Protein AF-A0A8T9Q8Y1-F1 (afdb_monomer_lite)

InterPro domains:
  IPR008858 TROVE domain [PF05731] (39-178)
  IPR008858 TROVE domain [PS50988] (13-229)
  IPR037214 TROVE domain superfamily [SSF140864] (10-180)
  IPR040322 RNA-binding protein RO60 [PTHR14202] (10-178)

Radius of gyration: 28.43 Å; chains: 1; bounding box: 96×61×73 Å

Sequence (229 aa):
MRFNLPFRKAKTVLNHEGAAAYTLTPQLELYAAVATAALSDQFYEKADTRLQRLRELVARNDPEFVARLAVYAREQLYLRTVPLVLTVELARLHRGDSLVSRLVARVVQRADEITELLAYYARAKEREGVKTLNRLSKQVQKGLALSFNRFDGYQLAKYDRAGQVRLRDALFLVHPTPGTLSSRPCSTSSCTTRCPRPTPGKLSCRQWVSKPLPRRRSARQLFAPCGKP

Foldseek 3Di:
DDPDDDDDDADWDADPVRDTDHDDDLLVVLLVLLLPDPCPQDPVDHSVVSLVVNLVSLVVDDLVSLLVSLLCCCPPVVDQQSSLSSLLSSQVPDDDDLSSLQSLLRNDPALLSLQVSLVVNLVVVVDDDDPSRVDDPLSNLNSVLNNVLVDDPVRLVVNQDDDPGGSVNSCVSNVRDHDPPPPPDPPDDPPDDDDDDDDDDDDDDDDDDDDDDDDDDDDDDDDDDDDDD

Structure (mmCIF, N/CA/C/O backbone):
data_AF-A0A8T9Q8Y1-F1
#
_entry.id   AF-A0A8T9Q8Y1-F1
#
loop_
_atom_site.group_PDB
_atom_site.id
_atom_site.type_symbol
_atom_site.label_atom_id
_atom_site.label_alt_id
_atom_site.label_comp_id
_atom_site.label_asym_id
_atom_site.label_entity_id
_atom_site.label_seq_id
_atom_site.pdbx_PDB_ins_code
_atom_site.Cartn_x
_atom_site.Cartn_y
_atom_site.Cartn_z
_atom_site.occupancy
_atom_site.B_iso_or_equiv
_atom_site.auth_seq_id
_atom_site.auth_comp_id
_atom_site.auth_asym_id
_atom_site.auth_atom_id
_atom_site.pdbx_PDB_model_num
ATOM 1 N N . MET A 1 1 ? -39.553 -15.656 10.197 1.00 61.41 1 MET A N 1
ATOM 2 C CA . MET A 1 1 ? -38.371 -14.834 10.549 1.00 61.41 1 MET A CA 1
ATOM 3 C C . MET A 1 1 ? -38.826 -13.745 11.516 1.00 61.41 1 MET A C 1
ATOM 5 O O . MET A 1 1 ? -39.825 -13.101 11.229 1.00 61.41 1 MET A O 1
ATOM 9 N N . ARG A 1 2 ? -38.194 -13.596 12.689 1.00 51.12 2 ARG A N 1
ATOM 10 C CA . ARG A 1 2 ? -38.530 -12.537 13.663 1.00 51.12 2 ARG A CA 1
ATOM 11 C C . ARG A 1 2 ? -37.710 -11.287 13.333 1.00 51.12 2 ARG A C 1
ATOM 13 O O . ARG A 1 2 ? -36.490 -11.339 13.406 1.00 51.12 2 ARG A O 1
ATOM 20 N N . PHE A 1 3 ? -38.384 -10.196 12.978 1.00 77.38 3 PHE A N 1
ATOM 21 C CA . PHE A 1 3 ? -37.761 -8.929 12.564 1.00 77.38 3 PHE A CA 1
ATOM 22 C C . PHE A 1 3 ? -37.598 -7.912 13.705 1.00 77.38 3 PHE A C 1
ATOM 24 O O . PHE A 1 3 ? -36.966 -6.880 13.518 1.00 77.38 3 PHE A O 1
ATOM 31 N N . ASN A 1 4 ? -38.152 -8.195 14.888 1.00 79.38 4 ASN A N 1
ATOM 32 C CA . ASN A 1 4 ? -38.116 -7.286 16.029 1.00 79.38 4 ASN A CA 1
ATOM 33 C C . ASN A 1 4 ? -37.075 -7.769 17.048 1.00 79.38 4 ASN A C 1
ATOM 35 O O . ASN A 1 4 ? -37.363 -8.612 17.900 1.00 79.38 4 ASN A O 1
ATOM 39 N N . LEU A 1 5 ? -35.839 -7.294 16.890 1.00 82.19 5 LEU A N 1
ATOM 40 C CA . LEU A 1 5 ? -34.739 -7.537 17.821 1.00 82.19 5 LEU A CA 1
ATOM 41 C C . LEU A 1 5 ? -34.534 -6.278 18.677 1.00 82.19 5 LEU A C 1
ATOM 43 O O . LEU A 1 5 ? -34.507 -5.176 18.125 1.00 82.19 5 LEU A O 1
ATOM 47 N N . PRO A 1 6 ? -34.376 -6.405 20.006 1.00 77.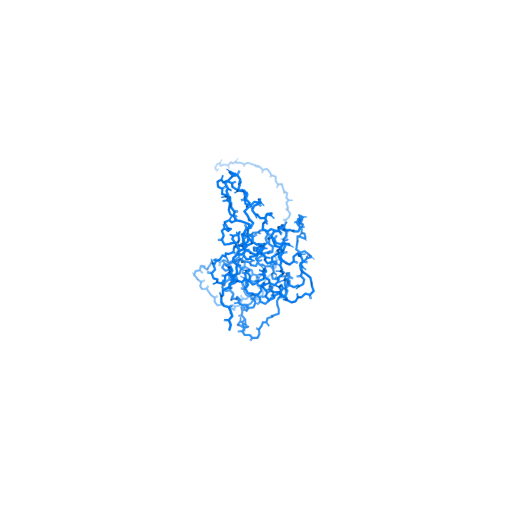62 6 PRO A N 1
ATOM 48 C CA . PRO A 1 6 ? -34.160 -5.252 20.869 1.00 77.62 6 PRO A CA 1
ATOM 49 C C . PRO A 1 6 ? -32.843 -4.552 20.512 1.00 77.62 6 PRO A C 1
ATOM 51 O O . PRO A 1 6 ? -31.788 -5.186 20.419 1.00 77.62 6 PRO A O 1
ATOM 54 N N . PHE A 1 7 ? -32.896 -3.231 20.336 1.00 72.38 7 PHE A N 1
ATOM 55 C CA . PHE A 1 7 ? -31.711 -2.424 20.060 1.00 72.38 7 PHE A CA 1
ATOM 56 C C . PHE A 1 7 ? -30.803 -2.399 21.295 1.00 72.38 7 PHE A C 1
ATOM 58 O O . PHE A 1 7 ? -31.170 -1.895 22.359 1.00 72.38 7 PHE A O 1
ATOM 65 N N . ARG A 1 8 ? -29.596 -2.955 21.168 1.00 71.25 8 ARG A N 1
ATOM 66 C CA . ARG A 1 8 ? -28.586 -2.906 22.229 1.00 71.25 8 ARG A CA 1
ATOM 67 C C . ARG A 1 8 ? -28.044 -1.476 22.302 1.00 71.25 8 ARG A C 1
ATOM 69 O O . ARG A 1 8 ? -27.559 -0.965 21.295 1.00 71.25 8 ARG A O 1
ATOM 76 N N . LYS A 1 9 ? -28.126 -0.824 23.470 1.00 67.25 9 LYS A N 1
ATOM 77 C CA . LYS A 1 9 ? -27.568 0.528 23.663 1.00 67.25 9 LYS A CA 1
ATOM 78 C C . LYS A 1 9 ? -26.081 0.524 23.292 1.00 67.25 9 LYS A C 1
ATOM 80 O O . LYS A 1 9 ? -25.311 -0.268 23.836 1.00 67.25 9 LYS A O 1
ATOM 85 N N . ALA A 1 10 ? -25.699 1.381 22.347 1.00 67.50 10 ALA A N 1
ATOM 86 C CA . ALA A 1 10 ? -24.313 1.528 21.924 1.00 67.50 10 ALA A CA 1
ATOM 87 C C . ALA A 1 10 ? -23.463 2.091 23.073 1.00 67.50 10 ALA A C 1
ATOM 89 O O . ALA A 1 10 ? -23.939 2.907 23.862 1.00 67.50 10 ALA A O 1
ATOM 90 N N . LYS A 1 11 ? -22.201 1.656 23.168 1.00 71.12 11 LYS A N 1
ATOM 91 C CA . LYS A 1 11 ? -21.235 2.234 24.108 1.00 71.12 11 LYS A CA 1
ATOM 92 C C . LYS A 1 11 ? -20.910 3.661 23.662 1.00 71.12 11 LYS A C 1
ATOM 94 O O . LYS A 1 11 ? -20.253 3.851 22.640 1.00 71.12 11 LYS A O 1
ATOM 99 N N . THR A 1 12 ? -21.377 4.642 24.422 1.00 76.94 12 THR A N 1
ATOM 100 C CA . THR A 1 12 ? -21.031 6.052 24.240 1.00 76.94 12 THR A CA 1
ATOM 101 C C . THR A 1 12 ? -19.653 6.317 24.846 1.00 76.94 12 THR A C 1
ATOM 103 O O . THR A 1 12 ? -19.388 5.917 25.979 1.00 76.94 12 THR A O 1
ATOM 106 N N . VAL A 1 13 ? -18.770 6.966 24.092 1.00 84.06 13 VAL A N 1
ATOM 107 C CA . VAL A 1 13 ? -17.435 7.404 24.535 1.00 84.06 13 VAL A CA 1
ATOM 108 C C . VAL A 1 13 ? -17.337 8.910 24.338 1.00 84.06 13 VAL A C 1
ATOM 110 O O . VAL A 1 13 ? -18.054 9.463 23.514 1.00 84.06 13 VAL A O 1
ATOM 113 N N . LEU A 1 14 ? -16.503 9.593 25.115 1.00 87.75 14 LEU A N 1
ATOM 114 C CA . LEU A 1 14 ? -16.314 11.034 24.976 1.00 87.75 14 LEU A CA 1
ATOM 115 C C . LEU A 1 14 ? -15.285 11.326 23.875 1.00 87.75 14 LEU A C 1
ATOM 117 O O . LEU A 1 14 ? -14.273 10.631 23.775 1.00 87.75 14 LEU A O 1
ATOM 121 N N . ASN A 1 15 ? -15.544 12.329 23.035 1.00 88.12 15 ASN A N 1
ATOM 122 C CA . ASN A 1 15 ? -14.547 12.838 22.093 1.00 88.12 15 ASN A CA 1
ATOM 123 C C . ASN A 1 15 ? -13.488 13.695 22.821 1.00 88.12 15 ASN A C 1
ATOM 125 O O . ASN A 1 15 ? -13.554 13.889 24.035 1.00 88.12 15 ASN A O 1
ATOM 129 N N . HIS A 1 16 ? -12.515 14.229 22.076 1.00 82.12 16 HIS A N 1
ATOM 130 C CA . HIS A 1 16 ? -11.472 15.100 22.637 1.00 82.12 16 HIS A CA 1
ATOM 131 C C . HIS A 1 16 ? -12.023 16.361 23.334 1.00 82.12 16 HIS A C 1
ATOM 133 O O . HIS A 1 16 ? -11.384 16.856 24.253 1.00 82.12 16 HIS A O 1
ATOM 139 N N . GLU A 1 17 ? -13.223 16.816 22.958 1.00 86.38 17 GLU A N 1
ATOM 140 C CA . GLU A 1 17 ? -13.925 17.981 23.524 1.00 86.38 17 GLU A CA 1
ATOM 141 C C . GLU A 1 17 ? -14.967 17.595 24.598 1.00 86.38 17 GLU A C 1
ATOM 143 O O . GLU A 1 17 ? -15.809 18.402 24.984 1.00 86.38 17 GLU A O 1
ATOM 148 N N . GLY A 1 18 ? -14.970 16.343 25.071 1.00 84.50 18 GLY A N 1
ATOM 149 C CA . GLY A 1 18 ? -15.867 15.887 26.139 1.00 84.50 18 GLY A CA 1
ATOM 150 C C . GLY A 1 18 ? -17.332 15.662 25.735 1.00 84.50 18 GLY A C 1
ATOM 151 O O . GLY A 1 18 ? -18.167 15.406 26.600 1.00 84.50 18 GLY A O 1
ATOM 152 N N . ALA A 1 19 ? -17.669 15.714 24.446 1.00 87.25 19 ALA A N 1
ATOM 153 C CA . ALA A 1 19 ? -19.010 15.430 23.939 1.00 87.25 19 ALA A CA 1
ATOM 154 C C . ALA A 1 19 ? -19.220 13.931 23.659 1.00 87.25 19 ALA A C 1
ATOM 156 O O . ALA A 1 19 ? -18.283 13.197 23.339 1.00 87.25 19 ALA A O 1
ATOM 157 N N . ALA A 1 20 ? -20.472 13.475 23.743 1.00 88.25 20 ALA A N 1
ATOM 158 C CA . ALA A 1 20 ? -20.846 12.088 23.477 1.00 88.25 20 ALA A CA 1
ATOM 159 C C . ALA A 1 20 ? -20.581 11.686 22.011 1.00 88.25 20 ALA A C 1
ATOM 161 O O . ALA A 1 20 ? -21.052 12.331 21.077 1.00 88.25 20 ALA A O 1
ATOM 162 N N . ALA A 1 21 ? -19.868 10.580 21.819 1.00 86.31 21 ALA A N 1
ATOM 163 C CA . ALA A 1 21 ? -19.473 10.024 20.531 1.00 86.31 21 ALA A CA 1
ATOM 164 C C . ALA A 1 21 ? -19.594 8.490 20.510 1.00 86.31 21 ALA A C 1
ATOM 166 O O . ALA A 1 21 ? -19.764 7.831 21.541 1.00 86.31 21 ALA A O 1
ATOM 167 N N . TYR A 1 22 ? -19.494 7.910 19.313 1.00 84.00 22 TYR A N 1
ATOM 168 C CA . TYR A 1 22 ? -19.544 6.463 19.106 1.00 84.00 22 TYR A CA 1
ATOM 169 C C . TYR A 1 22 ? -18.151 5.876 18.878 1.00 84.00 22 TYR A C 1
ATOM 171 O O . TYR A 1 22 ? -17.338 6.436 18.143 1.00 84.00 22 TYR A O 1
ATOM 179 N N . THR A 1 23 ? -17.894 4.704 19.458 1.00 85.06 23 THR A N 1
ATOM 180 C CA . THR A 1 23 ? -16.687 3.925 19.156 1.00 85.06 23 THR A CA 1
ATOM 181 C C . THR A 1 23 ? -16.787 3.286 17.782 1.00 85.06 23 THR A C 1
ATOM 183 O O . THR A 1 23 ? -17.716 2.515 17.524 1.00 85.06 23 THR A O 1
ATOM 186 N N . LEU A 1 24 ? -15.802 3.543 16.928 1.00 86.31 24 LEU A N 1
ATOM 187 C CA . LEU A 1 24 ? -15.690 2.850 15.651 1.00 86.31 24 LEU A CA 1
ATOM 188 C C . LEU A 1 24 ? -15.068 1.468 15.873 1.00 86.31 24 LEU A C 1
ATOM 190 O O . LEU A 1 24 ? -14.169 1.291 16.694 1.00 86.31 24 LEU A O 1
ATOM 194 N N . THR A 1 25 ? -15.539 0.477 15.120 1.00 91.31 25 THR A N 1
ATOM 195 C CA . THR A 1 25 ? -14.842 -0.813 15.020 1.00 91.31 25 THR A CA 1
ATOM 196 C C . THR A 1 25 ? -13.470 -0.611 14.362 1.00 91.31 25 THR A C 1
ATOM 198 O O . THR A 1 25 ? -13.384 0.238 13.468 1.00 91.31 25 THR A O 1
ATOM 201 N N . PRO A 1 26 ? -12.437 -1.412 14.683 1.00 91.19 26 PRO A N 1
ATOM 202 C CA . PRO A 1 26 ? -11.101 -1.268 14.092 1.00 91.19 26 PRO A CA 1
ATOM 203 C C . PRO A 1 26 ? -11.086 -1.273 12.556 1.00 91.19 26 PRO A C 1
ATOM 205 O O . PRO A 1 26 ? -10.291 -0.555 11.947 1.00 91.19 26 PRO A O 1
ATOM 208 N N . GLN A 1 27 ? -11.988 -2.037 11.922 1.00 92.88 27 GLN A N 1
ATOM 209 C CA . GLN A 1 27 ? -12.125 -2.081 10.463 1.00 92.88 27 GLN A CA 1
ATOM 210 C C . GLN A 1 27 ? -12.613 -0.744 9.901 1.00 92.88 27 GLN A C 1
ATOM 212 O O . GLN A 1 27 ? -12.086 -0.236 8.911 1.00 92.88 27 GLN A O 1
ATOM 217 N N . LEU A 1 28 ? -13.632 -0.173 10.544 1.00 92.25 28 LEU A N 1
ATOM 218 C CA . LEU A 1 28 ? -14.251 1.080 10.130 1.00 92.25 28 LEU A CA 1
ATOM 219 C C . LEU A 1 28 ? -13.348 2.282 10.432 1.00 92.25 28 LEU A C 1
ATOM 221 O O . LEU A 1 28 ? -13.288 3.209 9.632 1.00 92.25 28 LEU A O 1
ATOM 225 N N . GLU A 1 29 ? -12.597 2.239 11.535 1.00 91.94 29 GLU A N 1
ATOM 226 C CA . GLU A 1 29 ? -11.571 3.241 11.827 1.00 91.94 29 GLU A CA 1
ATOM 227 C C . GLU A 1 29 ? -10.471 3.227 10.758 1.00 91.94 29 GLU A C 1
ATOM 229 O O . GLU A 1 29 ? -10.121 4.281 10.226 1.00 91.94 29 GLU A O 1
ATOM 234 N N . LEU A 1 30 ? -9.977 2.041 10.375 1.00 93.62 30 LEU A N 1
ATOM 235 C CA . LEU A 1 30 ? -8.998 1.912 9.294 1.00 93.62 30 LEU A CA 1
ATOM 236 C C . LEU A 1 30 ? -9.563 2.411 7.958 1.00 93.62 30 LEU A C 1
ATOM 238 O O . LEU A 1 30 ? -8.878 3.140 7.245 1.00 93.62 30 LEU A O 1
ATOM 242 N N . TYR A 1 31 ? -10.807 2.061 7.625 1.00 94.12 31 TYR A N 1
ATOM 243 C CA . TYR A 1 31 ? -11.473 2.551 6.417 1.00 94.12 31 TYR A CA 1
ATOM 244 C C . TYR A 1 31 ? -11.563 4.081 6.395 1.00 94.12 31 TYR A C 1
ATOM 246 O O . TYR A 1 31 ? -11.152 4.703 5.416 1.00 94.12 31 TYR A O 1
ATOM 254 N N . ALA A 1 32 ? -12.055 4.692 7.476 1.00 91.50 32 ALA A N 1
ATOM 255 C CA . ALA A 1 32 ? -12.191 6.141 7.583 1.00 91.50 32 ALA A CA 1
ATOM 256 C C . ALA A 1 32 ? -10.828 6.838 7.488 1.00 91.50 32 ALA A C 1
ATOM 258 O O . ALA A 1 32 ? -10.691 7.822 6.759 1.00 91.50 32 ALA A O 1
ATOM 259 N N . ALA A 1 33 ? -9.804 6.291 8.152 1.00 90.69 33 ALA A N 1
ATOM 260 C CA . ALA A 1 33 ? -8.439 6.794 8.067 1.00 90.69 33 ALA A CA 1
ATOM 261 C C . ALA A 1 33 ? -7.898 6.721 6.632 1.00 90.69 33 ALA A C 1
ATOM 263 O O . ALA A 1 33 ? -7.323 7.692 6.160 1.00 90.69 33 ALA A O 1
ATOM 264 N N . VAL A 1 34 ? -8.119 5.614 5.915 1.00 92.00 34 VAL A N 1
ATOM 265 C CA . VAL A 1 34 ? -7.670 5.425 4.522 1.00 92.00 34 VAL A CA 1
ATOM 266 C C . VAL A 1 34 ? -8.408 6.346 3.553 1.00 92.00 34 VAL A C 1
ATOM 268 O O . VAL A 1 34 ? -7.770 6.965 2.707 1.00 92.00 34 VAL A O 1
ATOM 271 N N . ALA A 1 35 ? -9.729 6.466 3.677 1.00 89.69 35 ALA A N 1
ATOM 272 C CA . ALA A 1 35 ? -10.543 7.294 2.789 1.00 89.69 35 ALA A CA 1
ATOM 273 C C . ALA A 1 35 ? -10.250 8.793 2.952 1.00 89.69 35 ALA A C 1
ATOM 275 O O . ALA A 1 35 ? -10.314 9.546 1.985 1.00 89.69 35 ALA A O 1
ATOM 276 N N . THR A 1 36 ? -9.890 9.217 4.165 1.00 85.38 36 THR A N 1
ATOM 277 C CA . THR A 1 36 ? -9.545 10.611 4.481 1.00 85.38 36 THR A CA 1
ATOM 278 C C . THR A 1 36 ? -8.037 10.863 4.516 1.00 85.38 36 THR A C 1
ATOM 280 O O . THR A 1 36 ? -7.610 11.972 4.840 1.00 85.38 36 THR A O 1
ATOM 283 N N . ALA A 1 37 ? -7.206 9.859 4.200 1.00 73.12 37 ALA A N 1
ATOM 284 C CA . ALA A 1 37 ? -5.751 9.964 4.215 1.00 73.12 37 ALA A CA 1
ATOM 285 C C . ALA A 1 37 ? -5.232 10.871 3.097 1.00 73.12 37 ALA A C 1
ATOM 287 O O . ALA A 1 37 ? -4.753 10.412 2.061 1.00 73.12 37 ALA A O 1
ATOM 288 N N . ALA A 1 38 ? -5.208 12.172 3.368 1.00 64.56 38 ALA A N 1
ATOM 289 C CA . ALA A 1 38 ? -4.194 13.032 2.797 1.00 64.56 38 ALA A CA 1
ATOM 290 C C . AL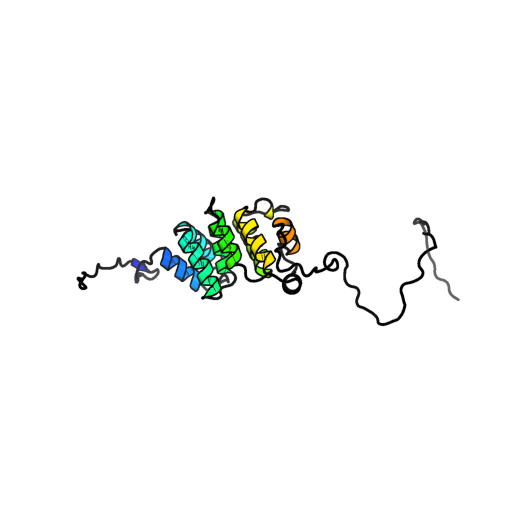A A 1 38 ? -2.866 12.699 3.496 1.00 64.56 38 ALA A C 1
ATOM 292 O O . ALA A 1 38 ? -2.692 12.963 4.683 1.00 64.56 38 ALA A O 1
ATOM 293 N N . LEU A 1 39 ? -1.941 12.066 2.773 1.00 64.25 39 LEU A N 1
ATOM 294 C CA . LEU A 1 39 ? -0.556 11.834 3.218 1.00 64.25 39 LEU A CA 1
ATOM 295 C C . LEU A 1 39 ? 0.320 13.093 3.046 1.00 64.25 39 LEU A C 1
ATOM 297 O O . LEU A 1 39 ? 1.534 12.997 2.897 1.00 64.25 39 LEU A O 1
ATOM 301 N N . SER A 1 40 ? -0.307 14.267 3.025 1.00 65.25 40 SER A N 1
ATOM 302 C CA . SER A 1 40 ? 0.330 15.578 3.076 1.00 65.25 40 SER A CA 1
ATOM 303 C C . SER A 1 40 ? 0.158 16.157 4.474 1.00 65.25 40 SER A C 1
ATOM 305 O O . SER A 1 40 ? -0.793 15.802 5.174 1.00 65.25 40 SER A O 1
ATOM 307 N N . ASP A 1 41 ? 1.039 17.073 4.860 1.00 63.72 41 ASP A N 1
ATOM 308 C CA . ASP A 1 41 ? 0.859 17.815 6.103 1.00 63.72 41 ASP A CA 1
ATOM 309 C C . ASP A 1 41 ? -0.463 18.594 6.066 1.00 63.72 41 ASP A C 1
ATOM 311 O O . ASP A 1 41 ? -0.811 19.212 5.056 1.00 63.72 41 ASP A O 1
ATOM 315 N N . GLN A 1 42 ? -1.221 18.507 7.157 1.00 62.84 42 GLN A N 1
ATOM 316 C CA . GLN A 1 42 ? -2.474 19.225 7.359 1.00 62.84 42 GLN A CA 1
ATOM 317 C C . GLN A 1 42 ? -2.322 20.211 8.514 1.00 62.84 42 GLN A C 1
ATOM 319 O O . GLN A 1 42 ? -1.437 20.069 9.355 1.00 62.84 42 GLN A O 1
ATOM 324 N N . PHE A 1 43 ? -3.219 21.196 8.583 1.00 48.75 43 PHE A N 1
ATOM 325 C CA . PHE A 1 43 ? -3.151 22.289 9.561 1.00 48.75 43 PHE A CA 1
ATOM 326 C C . PHE A 1 43 ? -3.043 21.807 11.024 1.00 48.75 43 PHE A C 1
ATOM 328 O O . PHE A 1 43 ? -2.340 22.423 11.818 1.00 48.75 43 PHE A O 1
ATOM 335 N N . TYR A 1 44 ? -3.685 20.681 11.364 1.00 50.00 44 TYR A N 1
ATOM 336 C CA . TYR A 1 44 ? -3.701 20.117 12.722 1.00 50.00 44 TYR A CA 1
ATOM 337 C C . TYR A 1 44 ? -2.907 18.810 12.882 1.00 50.00 44 TYR A C 1
ATOM 339 O O . TYR A 1 44 ? -2.695 18.360 14.006 1.00 50.00 44 TYR A O 1
ATOM 347 N N . GLU A 1 45 ? -2.460 18.180 11.791 1.00 61.38 45 GLU A N 1
ATOM 348 C CA . GLU A 1 45 ? -1.813 16.864 11.837 1.00 61.38 45 GLU A CA 1
ATOM 349 C C . GLU A 1 45 ? -0.641 16.771 10.859 1.00 61.38 45 GLU A C 1
ATOM 351 O O . GLU A 1 45 ? -0.768 17.069 9.670 1.00 61.38 45 GLU A O 1
ATOM 356 N N . LYS A 1 46 ? 0.499 16.282 11.357 1.00 76.00 46 LYS A N 1
ATOM 357 C CA . LYS A 1 46 ? 1.678 15.992 10.535 1.00 76.00 46 LYS A CA 1
ATOM 358 C C . LYS A 1 46 ? 1.488 14.687 9.760 1.00 76.00 46 LYS A C 1
ATOM 360 O O . LYS A 1 46 ? 0.866 13.744 10.254 1.00 76.00 46 LYS A O 1
ATOM 365 N N . ALA A 1 47 ? 2.083 14.584 8.574 1.00 75.56 47 ALA A N 1
ATOM 366 C CA . ALA A 1 47 ? 2.000 13.370 7.762 1.00 75.56 47 ALA A CA 1
ATOM 367 C C . ALA A 1 47 ? 2.559 12.127 8.489 1.00 75.56 47 ALA A C 1
ATOM 369 O O . ALA A 1 47 ? 2.002 11.032 8.370 1.00 75.56 47 ALA A O 1
ATOM 370 N N . ASP A 1 48 ? 3.613 12.293 9.294 1.00 80.00 48 ASP A N 1
ATOM 371 C CA . ASP A 1 48 ? 4.254 11.188 10.017 1.00 80.00 48 ASP A CA 1
ATOM 372 C C . ASP A 1 48 ? 3.366 10.598 11.129 1.00 80.00 48 ASP A C 1
ATOM 374 O O . ASP A 1 48 ? 3.312 9.376 11.281 1.00 80.00 48 ASP A O 1
ATOM 378 N N . THR A 1 49 ? 2.615 11.427 11.868 1.00 84.25 49 THR A N 1
ATOM 379 C CA . THR A 1 49 ? 1.724 10.940 12.941 1.00 84.25 49 THR A CA 1
ATOM 380 C C . THR A 1 49 ? 0.545 10.160 12.365 1.00 84.25 49 THR A C 1
ATOM 382 O O . THR A 1 49 ? 0.185 9.099 12.878 1.00 84.25 49 THR A O 1
ATOM 385 N N . ARG A 1 50 ? -0.011 10.620 11.237 1.00 84.00 50 ARG A N 1
ATOM 386 C CA . ARG A 1 50 ? -1.063 9.904 10.497 1.00 84.00 50 ARG A CA 1
ATOM 387 C C . ARG A 1 50 ? -0.569 8.564 9.973 1.00 84.00 50 ARG A C 1
ATOM 389 O O . ARG A 1 50 ? -1.276 7.561 10.056 1.00 84.00 50 ARG A O 1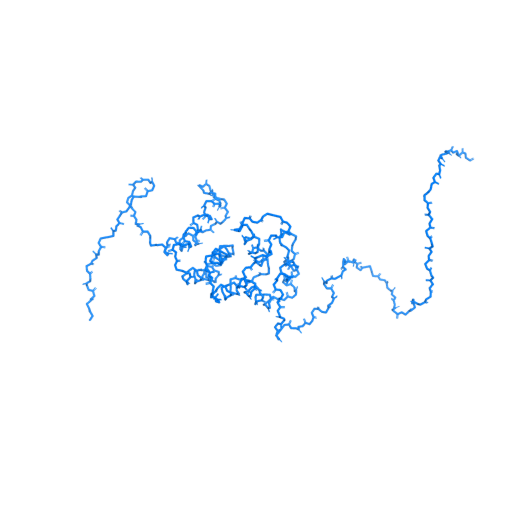
ATOM 396 N N . LEU A 1 51 ? 0.656 8.535 9.456 1.00 86.81 51 LEU A N 1
ATOM 397 C CA . LEU A 1 51 ? 1.277 7.316 8.961 1.00 86.81 51 LEU A CA 1
ATOM 398 C C . LEU A 1 51 ? 1.514 6.309 10.092 1.00 86.81 51 LEU A C 1
ATOM 400 O O . LEU A 1 51 ? 1.237 5.123 9.916 1.00 86.81 51 LEU A O 1
ATOM 404 N N . GLN A 1 52 ? 1.959 6.768 11.262 1.00 89.12 52 GLN A N 1
ATOM 405 C CA . GLN A 1 52 ? 2.087 5.923 12.447 1.00 89.12 52 GLN A CA 1
ATOM 406 C C . GLN A 1 52 ? 0.731 5.364 12.900 1.00 89.12 52 GLN A C 1
ATOM 408 O O . GLN A 1 52 ? 0.607 4.153 13.086 1.00 89.12 52 GLN A O 1
ATOM 413 N N . ARG A 1 53 ? -0.313 6.198 12.958 1.00 89.62 53 ARG A N 1
ATOM 414 C CA . ARG A 1 53 ? -1.678 5.745 13.268 1.00 89.62 53 ARG A CA 1
ATOM 415 C C . ARG A 1 53 ? -2.164 4.681 12.281 1.00 89.62 53 ARG A C 1
ATOM 417 O O . ARG A 1 53 ? -2.728 3.667 12.683 1.00 89.62 53 ARG A O 1
ATOM 424 N N . LEU A 1 54 ? -1.909 4.873 10.987 1.00 90.81 54 LEU A N 1
ATOM 425 C CA . LEU A 1 54 ? -2.282 3.906 9.955 1.00 90.81 54 LEU A CA 1
ATOM 426 C C . LEU A 1 54 ? -1.569 2.559 10.156 1.00 90.81 54 LEU A C 1
ATOM 428 O O . LEU A 1 54 ? -2.199 1.512 10.033 1.00 90.81 54 LEU A O 1
ATOM 432 N N . ARG A 1 55 ? -0.278 2.574 10.517 1.00 90.81 55 ARG A N 1
ATOM 433 C CA . ARG A 1 55 ? 0.495 1.359 10.836 1.00 90.81 55 ARG A CA 1
ATOM 434 C C . ARG A 1 55 ? -0.110 0.580 11.996 1.00 90.81 55 ARG A C 1
ATOM 436 O O . ARG A 1 55 ? -0.261 -0.637 11.906 1.00 90.81 55 ARG A O 1
ATOM 443 N N . GLU A 1 56 ? -0.474 1.279 13.064 1.00 93.00 56 GLU A N 1
ATOM 444 C CA . GLU A 1 56 ? -1.097 0.674 14.242 1.00 93.00 56 GLU A CA 1
ATOM 445 C C . GLU A 1 56 ? -2.458 0.059 13.904 1.00 93.00 56 GLU A C 1
ATOM 447 O O . GLU A 1 56 ? -2.749 -1.065 14.311 1.00 93.00 56 GLU A O 1
ATOM 452 N N . LEU A 1 57 ? -3.272 0.754 13.105 1.00 92.88 57 LEU A N 1
ATOM 453 C CA . LEU A 1 57 ? -4.567 0.242 12.660 1.00 92.88 57 LEU A CA 1
ATOM 454 C C . LEU A 1 57 ? -4.423 -0.979 11.748 1.00 92.88 57 LEU A C 1
ATOM 456 O O . LEU A 1 57 ? -5.190 -1.929 11.888 1.00 92.88 57 LEU A O 1
ATOM 460 N N . VAL A 1 58 ? -3.431 -1.004 10.856 1.00 93.62 58 VAL A N 1
ATOM 461 C CA . VAL A 1 58 ? -3.150 -2.179 10.016 1.00 93.62 58 VAL A CA 1
ATOM 462 C C . VAL A 1 58 ? -2.773 -3.389 10.873 1.00 93.62 58 VAL A C 1
ATOM 464 O O . VAL A 1 58 ? -3.253 -4.484 10.603 1.00 93.62 58 VAL A O 1
ATOM 467 N N . ALA A 1 59 ? -1.988 -3.203 11.938 1.00 92.94 59 ALA A N 1
ATOM 468 C CA . ALA A 1 59 ? -1.603 -4.291 12.840 1.00 92.94 59 ALA A CA 1
ATOM 469 C C . ALA A 1 59 ? -2.768 -4.863 13.670 1.00 92.94 59 ALA A C 1
ATOM 471 O O . ALA A 1 59 ? -2.696 -6.007 14.114 1.00 92.94 59 ALA A O 1
ATOM 472 N N . ARG A 1 60 ? -3.837 -4.085 13.881 1.00 93.44 60 ARG A N 1
ATOM 473 C CA . ARG A 1 60 ? -5.033 -4.500 14.639 1.00 93.44 60 ARG A CA 1
ATOM 474 C C . ARG A 1 60 ? -6.095 -5.198 13.790 1.00 93.44 60 ARG A C 1
ATOM 476 O O . ARG A 1 60 ? -7.050 -5.732 14.348 1.00 93.44 60 ARG A O 1
ATOM 483 N N . ASN A 1 61 ? -5.975 -5.147 12.467 1.00 94.25 61 ASN A N 1
ATOM 484 C CA . ASN A 1 61 ? -6.977 -5.663 11.543 1.00 94.25 61 ASN A CA 1
ATOM 485 C C . ASN A 1 61 ? -6.514 -6.955 10.862 1.00 94.25 61 ASN A C 1
ATOM 487 O O . ASN A 1 61 ? -5.323 -7.234 10.747 1.00 94.25 61 ASN A O 1
ATOM 491 N N . ASP A 1 62 ? -7.484 -7.727 10.378 1.00 93.81 62 ASP A N 1
ATOM 492 C CA . ASP A 1 62 ? -7.232 -8.943 9.607 1.00 93.81 62 ASP A CA 1
ATOM 493 C C . ASP A 1 62 ? -6.489 -8.620 8.287 1.00 93.81 62 ASP A C 1
ATOM 495 O O . ASP A 1 62 ? -6.945 -7.754 7.526 1.00 93.81 62 ASP A O 1
ATOM 499 N N . PRO A 1 63 ? -5.367 -9.305 7.983 1.00 93.50 63 PRO A N 1
ATOM 500 C CA . PRO A 1 63 ? -4.646 -9.187 6.719 1.00 93.50 63 PRO A CA 1
ATOM 501 C C . PRO A 1 63 ? -5.517 -9.223 5.457 1.00 93.50 63 PRO A C 1
ATOM 503 O O . PRO A 1 63 ? -5.260 -8.459 4.519 1.00 93.50 63 PRO A O 1
ATOM 506 N N . GLU A 1 64 ? -6.548 -10.072 5.412 1.00 93.56 64 GLU A N 1
ATOM 507 C CA . GLU A 1 64 ? -7.433 -10.160 4.245 1.00 93.56 64 GLU A CA 1
ATOM 508 C C . GLU A 1 64 ? -8.276 -8.896 4.069 1.00 93.56 64 GLU A C 1
ATOM 510 O O . GLU A 1 64 ? -8.415 -8.381 2.952 1.00 93.56 64 GLU A O 1
ATOM 515 N N . PHE A 1 65 ? -8.794 -8.350 5.172 1.00 95.19 65 PHE A N 1
ATOM 516 C CA . PHE A 1 65 ? -9.533 -7.092 5.162 1.00 95.19 65 PHE A CA 1
ATOM 517 C C . PHE A 1 65 ? -8.653 -5.939 4.669 1.00 95.19 65 PHE A C 1
ATOM 519 O O . PHE A 1 65 ? -9.070 -5.183 3.791 1.00 95.19 65 PHE A O 1
ATOM 526 N N . VAL A 1 66 ? -7.414 -5.843 5.163 1.00 95.75 66 VAL A N 1
ATOM 527 C CA . VAL A 1 66 ? -6.458 -4.804 4.743 1.00 95.75 66 VAL A CA 1
ATOM 528 C C . VAL A 1 66 ? -6.153 -4.909 3.246 1.00 95.75 66 VAL A C 1
ATOM 530 O O . VAL A 1 66 ? -6.124 -3.894 2.549 1.00 95.75 66 VAL A O 1
ATOM 533 N N . ALA A 1 67 ? -5.976 -6.123 2.720 1.00 95.50 67 ALA A N 1
ATOM 534 C CA . ALA A 1 67 ? -5.730 -6.329 1.296 1.00 95.50 67 ALA A CA 1
ATOM 535 C C . ALA A 1 67 ? -6.927 -5.925 0.428 1.00 95.50 67 ALA A C 1
ATOM 537 O O . ALA A 1 67 ? -6.758 -5.231 -0.577 1.00 95.50 67 ALA A O 1
ATOM 538 N N . ARG A 1 68 ? -8.146 -6.307 0.826 1.00 96.12 68 ARG A N 1
ATOM 539 C CA . ARG A 1 68 ? -9.377 -5.890 0.136 1.00 96.12 68 ARG A CA 1
ATOM 540 C C . ARG A 1 68 ? -9.555 -4.376 0.180 1.00 96.12 68 ARG A C 1
ATOM 542 O O . ARG A 1 68 ? -9.905 -3.783 -0.837 1.00 96.12 68 ARG A O 1
ATOM 549 N N . LEU A 1 69 ? -9.263 -3.754 1.321 1.00 95.94 69 LEU A N 1
ATOM 550 C CA . LEU A 1 69 ? -9.322 -2.306 1.486 1.00 95.94 69 LEU A CA 1
ATOM 551 C C . LEU A 1 69 ? -8.299 -1.587 0.603 1.00 95.94 69 LEU A C 1
ATOM 553 O O . LEU A 1 69 ? -8.638 -0.586 -0.015 1.00 95.94 69 LEU A O 1
ATOM 557 N N . ALA A 1 70 ? -7.072 -2.098 0.493 1.00 96.00 70 ALA A N 1
ATOM 558 C CA . ALA A 1 70 ? -6.050 -1.518 -0.375 1.00 96.00 70 ALA A CA 1
ATOM 559 C C . ALA A 1 70 ? -6.450 -1.580 -1.861 1.00 96.00 70 ALA A C 1
ATOM 561 O O . ALA A 1 70 ? -6.270 -0.604 -2.590 1.00 96.00 70 ALA A O 1
ATOM 562 N N . VAL A 1 71 ? -7.057 -2.688 -2.300 1.00 96.19 71 VAL A N 1
ATOM 563 C CA . VAL A 1 71 ? -7.636 -2.804 -3.648 1.00 96.19 71 VAL A CA 1
ATOM 564 C C . VAL A 1 71 ? -8.796 -1.824 -3.833 1.00 96.19 71 VAL A C 1
ATOM 566 O O . VAL A 1 71 ? -8.825 -1.099 -4.822 1.00 96.19 71 VAL A O 1
ATOM 569 N N . TYR A 1 72 ? -9.717 -1.746 -2.871 1.00 95.88 72 TYR A N 1
ATOM 570 C CA . TYR A 1 72 ? -10.851 -0.821 -2.916 1.00 95.88 72 TYR A CA 1
ATOM 571 C C . TYR A 1 72 ? -10.398 0.644 -2.981 1.00 95.88 72 TYR A C 1
ATOM 573 O O . TYR A 1 72 ? -10.853 1.408 -3.829 1.00 95.88 72 TYR A O 1
ATOM 581 N N . ALA A 1 73 ? -9.440 1.027 -2.138 1.00 95.00 73 ALA A N 1
ATOM 582 C CA . ALA A 1 73 ? -8.861 2.362 -2.129 1.00 95.00 73 ALA A CA 1
ATOM 583 C C . ALA A 1 73 ? -8.213 2.714 -3.474 1.00 95.00 73 ALA A C 1
ATOM 585 O O . ALA A 1 73 ? -8.215 3.876 -3.878 1.00 95.00 73 ALA A O 1
ATOM 586 N N . ARG A 1 74 ? -7.690 1.712 -4.188 1.00 93.81 74 ARG A N 1
ATOM 587 C CA . ARG A 1 74 ? -7.092 1.911 -5.502 1.00 93.81 74 ARG A CA 1
ATOM 588 C C . ARG A 1 74 ? -8.113 1.987 -6.637 1.00 93.81 74 ARG A C 1
ATOM 590 O O . ARG A 1 74 ? -7.975 2.836 -7.510 1.00 93.81 74 ARG A O 1
ATOM 597 N N . GLU A 1 75 ? -9.086 1.085 -6.655 1.00 94.25 75 GLU A N 1
ATOM 598 C CA . GLU A 1 75 ? -10.018 0.914 -7.777 1.00 94.25 75 GLU A CA 1
ATOM 599 C C . GLU A 1 75 ? -11.270 1.796 -7.660 1.00 94.25 75 GLU A C 1
ATOM 601 O O . GLU A 1 75 ? -11.828 2.174 -8.681 1.00 94.25 75 GLU A O 1
ATOM 606 N N . GLN A 1 76 ? -11.706 2.129 -6.441 1.00 94.56 76 GLN A N 1
ATOM 607 C CA . GLN A 1 76 ? -12.960 2.856 -6.190 1.00 94.56 76 GLN A CA 1
ATOM 608 C C . GLN A 1 76 ? -12.727 4.268 -5.647 1.00 94.56 76 GLN A C 1
ATOM 610 O O . GLN A 1 76 ? -13.418 5.200 -6.043 1.00 94.56 76 GLN A O 1
ATOM 615 N N . LEU A 1 77 ? -11.738 4.444 -4.762 1.00 92.50 77 LEU A N 1
ATOM 616 C CA . LEU A 1 77 ? -11.380 5.770 -4.232 1.00 92.50 77 LEU A CA 1
ATOM 617 C C . LEU A 1 77 ? -10.300 6.478 -5.064 1.00 92.50 77 LEU A C 1
ATOM 619 O O . LEU A 1 77 ? -10.004 7.643 -4.815 1.00 92.50 77 LEU A O 1
ATOM 623 N N . TYR A 1 78 ? -9.693 5.775 -6.029 1.00 91.50 78 TYR A N 1
ATOM 624 C CA . TYR A 1 78 ? -8.633 6.283 -6.909 1.00 91.50 78 TYR A CA 1
ATOM 625 C C . TYR A 1 78 ? -7.444 6.915 -6.164 1.00 91.50 78 TYR A C 1
ATOM 627 O O . TYR A 1 78 ? -6.764 7.810 -6.672 1.00 91.50 78 TYR A O 1
ATOM 635 N N . LEU A 1 79 ? -7.154 6.424 -4.956 1.00 91.31 79 LEU A N 1
ATOM 636 C CA . LEU A 1 79 ? -6.025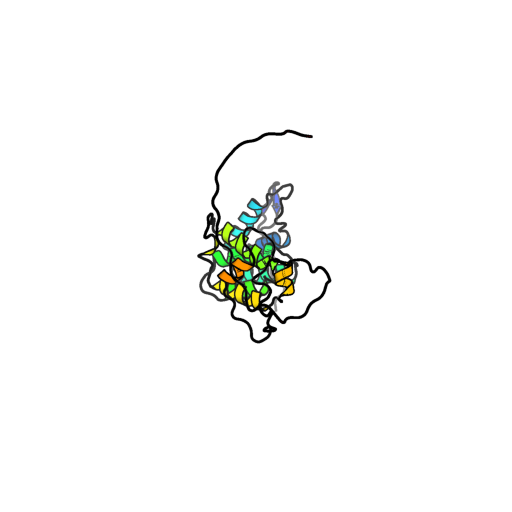 6.889 -4.164 1.00 91.31 79 LEU A CA 1
ATOM 637 C C . LEU A 1 79 ? -4.720 6.316 -4.717 1.00 91.31 79 LEU A C 1
ATOM 639 O O . LEU A 1 79 ? -4.613 5.134 -5.049 1.00 91.31 79 LEU A O 1
ATOM 643 N N . ARG A 1 80 ? -3.688 7.162 -4.777 1.00 88.69 80 ARG A N 1
ATOM 644 C CA . ARG A 1 80 ? -2.379 6.776 -5.315 1.00 88.69 80 ARG A CA 1
ATOM 645 C C . ARG A 1 80 ? -1.432 6.248 -4.242 1.00 88.69 80 ARG A C 1
ATOM 647 O O . ARG A 1 80 ? -0.978 5.114 -4.337 1.00 88.69 80 ARG A O 1
ATOM 654 N N . THR A 1 81 ? -1.127 7.064 -3.235 1.00 90.06 81 THR A N 1
ATOM 655 C CA . THR A 1 81 ? -0.064 6.769 -2.258 1.00 90.06 81 THR A CA 1
ATOM 656 C C . THR A 1 81 ? -0.540 5.839 -1.142 1.00 90.06 81 THR A C 1
ATOM 658 O O . THR A 1 81 ? 0.177 4.924 -0.745 1.00 90.06 81 THR A O 1
ATOM 661 N N . VAL A 1 82 ? -1.776 6.019 -0.668 1.00 92.12 82 VAL A N 1
ATOM 662 C CA . VAL A 1 82 ? -2.325 5.268 0.475 1.00 92.12 82 VAL A CA 1
ATOM 663 C C . VAL A 1 82 ? -2.357 3.749 0.230 1.00 92.12 82 VAL A C 1
ATOM 665 O O . VAL A 1 82 ? -1.884 3.012 1.098 1.00 92.12 82 VAL A O 1
ATOM 668 N N . PRO A 1 83 ? -2.804 3.236 -0.938 1.00 94.31 83 PRO A N 1
ATOM 669 C CA . PRO A 1 83 ? -2.777 1.796 -1.202 1.00 94.31 83 PRO A CA 1
ATOM 670 C C . PRO A 1 83 ? -1.366 1.190 -1.195 1.00 94.31 83 PRO A C 1
ATOM 672 O O . PRO A 1 83 ? -1.191 0.044 -0.775 1.00 94.31 83 PRO A O 1
ATOM 675 N N . LEU A 1 84 ? -0.349 1.951 -1.622 1.00 93.44 84 LEU A N 1
ATOM 676 C CA . LEU A 1 84 ? 1.051 1.506 -1.605 1.00 93.44 84 LEU A CA 1
ATOM 677 C C . LEU A 1 84 ? 1.553 1.352 -0.169 1.00 93.44 84 LEU A C 1
ATOM 679 O O . LEU A 1 84 ? 2.172 0.340 0.162 1.00 93.44 84 LEU A O 1
ATOM 683 N N . VAL A 1 85 ? 1.222 2.319 0.691 1.00 92.69 85 VAL A N 1
ATOM 684 C CA . VAL A 1 85 ? 1.542 2.277 2.121 1.00 92.69 85 VAL A CA 1
ATOM 685 C C . VAL A 1 85 ? 0.912 1.051 2.779 1.00 92.69 85 VAL A C 1
ATOM 687 O O . VAL A 1 85 ? 1.627 0.260 3.389 1.00 92.69 85 VAL A O 1
ATOM 690 N N . LEU A 1 86 ? -0.393 0.827 2.580 1.00 93.94 86 LEU A N 1
ATOM 691 C CA . LEU A 1 86 ? -1.093 -0.348 3.119 1.00 93.94 86 LEU A CA 1
ATOM 692 C C . LEU A 1 86 ? -0.443 -1.661 2.669 1.00 93.94 86 LEU A C 1
ATOM 694 O O . LEU A 1 86 ? -0.254 -2.571 3.472 1.00 93.94 86 LEU A O 1
ATOM 698 N N . THR A 1 87 ? -0.061 -1.744 1.395 1.00 93.94 87 THR A N 1
ATOM 699 C CA . THR A 1 87 ? 0.573 -2.936 0.820 1.00 93.94 87 THR A CA 1
ATOM 700 C C . THR A 1 87 ? 1.927 -3.227 1.472 1.00 93.94 87 THR A C 1
ATOM 702 O O . THR A 1 87 ? 2.228 -4.377 1.795 1.00 93.94 87 THR A O 1
ATOM 705 N N . VAL A 1 88 ? 2.747 -2.196 1.692 1.00 92.69 88 VAL A N 1
ATOM 706 C CA . VAL A 1 88 ? 4.058 -2.333 2.341 1.00 92.69 88 VAL A CA 1
ATOM 707 C C . VAL A 1 88 ? 3.916 -2.689 3.815 1.00 92.69 88 VAL A C 1
ATOM 709 O O . VAL A 1 88 ? 4.622 -3.580 4.286 1.00 92.69 88 VAL A O 1
ATOM 712 N N . GLU A 1 89 ? 3.004 -2.043 4.539 1.00 92.38 89 GLU A N 1
ATOM 713 C CA . GLU A 1 89 ? 2.769 -2.345 5.953 1.00 92.38 89 GLU A CA 1
ATOM 714 C C . GLU A 1 89 ? 2.243 -3.771 6.141 1.00 92.38 89 GLU A C 1
ATOM 716 O O . GLU A 1 89 ? 2.766 -4.524 6.966 1.00 92.38 89 GLU A O 1
ATOM 721 N N . LEU A 1 90 ? 1.326 -4.210 5.277 1.00 92.56 90 LEU A N 1
ATOM 722 C CA . LEU A 1 90 ? 0.867 -5.594 5.252 1.00 92.56 90 LEU A CA 1
ATOM 723 C C . LEU A 1 90 ? 2.013 -6.575 4.962 1.00 92.56 90 LEU A C 1
ATOM 725 O O . LEU A 1 90 ? 2.143 -7.592 5.638 1.00 92.56 90 LEU A O 1
ATOM 729 N N . ALA A 1 91 ? 2.894 -6.253 4.009 1.00 91.12 91 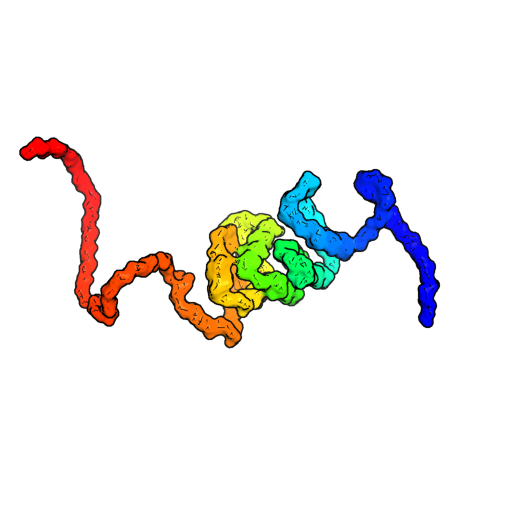ALA A N 1
ATOM 730 C CA . ALA A 1 91 ? 4.057 -7.076 3.674 1.00 91.12 91 ALA A CA 1
ATOM 731 C C . ALA A 1 91 ? 5.107 -7.165 4.800 1.00 91.12 91 ALA A C 1
ATOM 733 O O . ALA A 1 91 ? 5.948 -8.069 4.785 1.00 91.12 91 ALA A O 1
ATOM 734 N N . ARG A 1 92 ? 5.109 -6.227 5.762 1.00 88.75 92 ARG A N 1
ATOM 735 C CA . ARG A 1 92 ? 5.990 -6.278 6.943 1.00 88.75 92 ARG A CA 1
ATOM 736 C C . ARG A 1 92 ? 5.479 -7.276 7.978 1.00 88.75 92 ARG A C 1
ATOM 738 O O . ARG A 1 92 ? 6.307 -7.964 8.578 1.00 88.75 92 ARG A O 1
ATOM 745 N N . LEU A 1 93 ? 4.162 -7.321 8.170 1.00 87.88 93 LEU A N 1
ATOM 746 C CA . LEU A 1 93 ? 3.493 -8.128 9.190 1.00 87.88 93 LEU A CA 1
ATOM 747 C C . LEU A 1 93 ? 3.230 -9.555 8.707 1.00 87.88 93 LEU A C 1
ATOM 749 O O . LEU A 1 93 ? 3.544 -10.519 9.401 1.00 87.88 93 LEU A O 1
ATOM 753 N N . HIS A 1 94 ? 2.687 -9.695 7.500 1.00 86.25 94 HIS A N 1
ATOM 754 C CA . HIS A 1 94 ? 2.216 -10.966 6.979 1.00 86.25 94 HIS A CA 1
ATOM 755 C C . HIS A 1 94 ? 3.322 -11.724 6.229 1.00 86.25 94 HIS A C 1
ATOM 757 O O . HIS A 1 94 ? 4.032 -11.171 5.384 1.00 86.25 94 HIS A O 1
ATOM 763 N N . ARG A 1 95 ? 3.471 -13.020 6.527 1.00 82.44 95 ARG A N 1
ATOM 764 C CA . ARG A 1 95 ? 4.466 -13.914 5.918 1.00 82.44 95 ARG A CA 1
ATOM 765 C C . ARG A 1 95 ? 3.817 -15.243 5.551 1.00 82.44 95 ARG A C 1
ATOM 767 O O . ARG A 1 95 ? 2.932 -15.706 6.254 1.00 82.44 95 ARG A O 1
ATOM 774 N N . GLY A 1 96 ? 4.315 -15.871 4.488 1.00 73.75 96 GLY A N 1
ATOM 775 C CA . GLY A 1 96 ? 3.945 -17.238 4.107 1.00 73.75 96 GLY A CA 1
ATOM 776 C C . GLY A 1 96 ? 2.950 -17.343 2.952 1.00 73.75 96 GLY A C 1
ATOM 777 O O . GLY A 1 96 ? 3.062 -18.290 2.184 1.00 73.75 96 GLY A O 1
ATOM 778 N N . ASP A 1 97 ? 2.071 -16.357 2.745 1.00 83.19 97 ASP A N 1
ATOM 779 C CA . ASP A 1 97 ? 1.044 -16.434 1.696 1.00 83.19 97 ASP A CA 1
ATOM 780 C C . ASP A 1 97 ? 1.369 -15.618 0.424 1.00 83.19 97 ASP A C 1
ATOM 782 O O . ASP A 1 97 ? 2.128 -14.644 0.413 1.00 83.19 97 ASP A O 1
ATOM 786 N N . SER A 1 98 ? 0.732 -16.027 -0.670 1.00 90.00 98 SER A N 1
ATOM 787 C CA . SER A 1 98 ? 0.640 -15.373 -1.974 1.00 90.00 98 SER A CA 1
ATOM 788 C C . SER A 1 98 ? -0.165 -14.068 -1.967 1.00 90.00 98 SER A C 1
ATOM 790 O O . SER A 1 98 ? -0.090 -13.313 -2.942 1.00 90.00 98 SER A O 1
ATOM 792 N N . LEU A 1 99 ? -0.930 -13.790 -0.906 1.00 92.56 99 LEU A N 1
ATOM 793 C CA . LEU A 1 99 ? -1.812 -12.628 -0.781 1.00 92.56 99 LEU A CA 1
ATOM 794 C C . LEU A 1 99 ? -1.089 -11.313 -1.096 1.00 92.56 99 LEU A C 1
ATOM 796 O O . LEU A 1 99 ? -1.559 -10.545 -1.933 1.00 92.56 99 LEU A O 1
ATOM 800 N N . VAL A 1 100 ? 0.100 -11.095 -0.525 1.00 92.62 100 VAL A N 1
ATOM 801 C CA . VAL A 1 100 ? 0.895 -9.877 -0.765 1.00 92.62 100 VAL A CA 1
ATOM 802 C C . VAL A 1 100 ? 1.310 -9.760 -2.234 1.00 92.62 100 VAL A C 1
ATOM 804 O O . VAL A 1 100 ? 1.231 -8.678 -2.808 1.00 92.62 100 VAL A O 1
ATOM 807 N N . SER A 1 101 ? 1.711 -10.863 -2.875 1.00 93.19 101 SER A N 1
ATOM 808 C CA . SER A 1 101 ? 2.117 -10.833 -4.288 1.00 93.19 101 SER A CA 1
ATOM 809 C C . SER A 1 101 ? 0.958 -10.462 -5.218 1.00 93.19 101 SER A C 1
ATOM 811 O O . SER A 1 101 ? 1.123 -9.623 -6.104 1.00 93.19 101 SER A O 1
ATOM 813 N N . ARG A 1 102 ? -0.236 -11.024 -4.974 1.00 93.62 102 ARG A N 1
ATOM 814 C CA . ARG A 1 102 ? -1.462 -10.710 -5.723 1.00 93.62 102 ARG A CA 1
ATOM 815 C C . ARG A 1 102 ? -1.916 -9.275 -5.474 1.00 93.62 102 ARG A C 1
ATOM 817 O O . ARG A 1 102 ? -2.343 -8.603 -6.409 1.00 93.62 102 ARG A O 1
ATOM 824 N N . LEU A 1 103 ? -1.793 -8.805 -4.233 1.00 94.94 103 LEU A N 1
ATOM 825 C CA . LEU A 1 103 ? -2.130 -7.438 -3.852 1.00 94.94 103 LEU A CA 1
ATOM 826 C C . LEU A 1 103 ? -1.254 -6.422 -4.591 1.00 94.94 103 LEU A C 1
ATOM 828 O O . LEU A 1 103 ? -1.786 -5.540 -5.260 1.00 94.94 103 LEU A O 1
ATOM 832 N N . VAL A 1 104 ? 0.074 -6.582 -4.533 1.00 94.81 104 VAL A N 1
ATOM 833 C CA . VAL A 1 104 ? 1.028 -5.700 -5.230 1.00 94.81 104 VAL A CA 1
ATOM 834 C C . VAL A 1 104 ? 0.708 -5.632 -6.727 1.00 94.81 104 VAL A C 1
ATOM 836 O O . VAL A 1 104 ? 0.623 -4.538 -7.281 1.00 94.81 104 VAL A O 1
ATOM 839 N N . ALA A 1 105 ? 0.446 -6.780 -7.360 1.00 93.81 105 ALA A N 1
ATOM 840 C CA . ALA A 1 105 ? 0.138 -6.855 -8.788 1.00 93.81 105 ALA A CA 1
ATOM 841 C C . ALA A 1 105 ? -1.150 -6.107 -9.198 1.00 93.81 105 ALA A C 1
ATOM 843 O O . ALA A 1 105 ? -1.271 -5.685 -10.351 1.00 93.81 105 ALA A O 1
ATOM 844 N N . ARG A 1 106 ? -2.116 -5.952 -8.280 1.00 94.56 106 ARG A N 1
ATOM 845 C CA . ARG A 1 106 ? -3.364 -5.199 -8.508 1.00 94.56 106 ARG A CA 1
ATOM 846 C C . ARG A 1 106 ? -3.243 -3.718 -8.161 1.00 94.56 106 ARG A C 1
ATOM 848 O O . ARG A 1 106 ? -3.808 -2.887 -8.866 1.00 94.56 106 ARG A O 1
ATOM 855 N N . VAL A 1 107 ? -2.534 -3.397 -7.080 1.00 95.31 107 VAL A N 1
ATOM 856 C CA . VAL A 1 107 ? -2.399 -2.022 -6.579 1.00 95.31 107 VAL A CA 1
ATOM 857 C C . VAL A 1 107 ? -1.502 -1.181 -7.486 1.00 95.31 107 VAL A C 1
ATOM 859 O O . VAL A 1 107 ? -1.807 -0.016 -7.734 1.00 95.31 107 VAL A O 1
ATOM 862 N N . VAL A 1 108 ? -0.412 -1.763 -7.994 1.00 94.69 108 VAL A N 1
ATOM 863 C CA . VAL A 1 108 ? 0.519 -1.079 -8.896 1.00 94.69 108 VAL A CA 1
ATOM 864 C C . VAL A 1 108 ? -0.083 -1.046 -10.300 1.00 94.69 108 VAL A C 1
ATOM 866 O O . VAL A 1 108 ? -0.104 -2.060 -10.998 1.00 94.69 108 VAL A O 1
ATOM 869 N N . GLN A 1 109 ? -0.559 0.127 -10.723 1.00 92.94 109 GLN A N 1
ATOM 870 C CA . GLN A 1 109 ? -1.131 0.327 -12.063 1.00 92.94 109 GLN A CA 1
ATOM 871 C C . GLN A 1 109 ? -0.316 1.305 -12.913 1.00 92.94 109 GLN A C 1
ATOM 873 O O . GLN A 1 109 ? -0.628 1.483 -14.087 1.00 92.94 109 GLN A O 1
ATOM 878 N N . ARG A 1 110 ? 0.709 1.956 -12.347 1.00 91.19 110 ARG A N 1
ATOM 879 C CA . ARG A 1 110 ? 1.618 2.855 -13.071 1.00 91.19 110 ARG A CA 1
ATOM 880 C C . ARG A 1 110 ? 3.079 2.535 -12.763 1.00 91.19 110 ARG A C 1
ATOM 882 O O . ARG A 1 110 ? 3.407 2.105 -11.662 1.00 91.19 110 ARG A O 1
ATOM 889 N N . ALA A 1 111 ? 3.966 2.796 -13.722 1.00 90.69 111 ALA A N 1
ATOM 890 C CA . ALA A 1 111 ? 5.389 2.475 -13.586 1.00 90.69 111 ALA A CA 1
ATOM 891 C C . ALA A 1 111 ? 6.092 3.281 -12.473 1.00 90.69 111 ALA A C 1
ATOM 893 O O . ALA A 1 111 ? 6.955 2.748 -11.780 1.00 90.69 111 ALA A O 1
ATOM 894 N N . ASP A 1 112 ? 5.682 4.533 -12.247 1.00 90.25 112 ASP A N 1
ATOM 895 C CA . ASP A 1 112 ? 6.207 5.393 -11.174 1.00 90.25 112 ASP A CA 1
ATOM 896 C C . ASP A 1 112 ? 5.874 4.879 -9.756 1.00 90.25 112 ASP A C 1
ATOM 898 O O . ASP A 1 112 ? 6.531 5.234 -8.780 1.00 90.25 112 ASP A O 1
ATOM 902 N N . GLU A 1 113 ? 4.868 4.017 -9.620 1.00 92.12 113 GLU A N 1
ATOM 903 C CA . GLU A 1 113 ? 4.453 3.452 -8.329 1.00 92.12 113 GLU A CA 1
ATOM 904 C C . GLU A 1 113 ? 5.362 2.320 -7.870 1.00 92.12 113 GLU A C 1
ATOM 906 O O . GLU A 1 113 ? 5.452 2.062 -6.673 1.00 92.12 113 GLU A O 1
ATOM 911 N N . ILE A 1 114 ? 6.075 1.672 -8.796 1.00 92.69 114 ILE A N 1
ATOM 912 C CA . ILE A 1 114 ? 7.074 0.655 -8.459 1.00 92.69 114 ILE A CA 1
ATOM 913 C C . ILE A 1 114 ? 8.187 1.296 -7.630 1.00 92.69 114 ILE A C 1
ATOM 915 O O . ILE A 1 114 ? 8.546 0.793 -6.565 1.00 92.69 114 ILE A O 1
ATOM 919 N N . THR A 1 115 ? 8.722 2.422 -8.104 1.00 91.31 115 THR A N 1
ATOM 920 C CA . THR A 1 115 ? 9.794 3.146 -7.414 1.00 91.31 115 THR A CA 1
ATOM 921 C C . THR A 1 115 ? 9.312 3.731 -6.092 1.00 91.31 115 THR A C 1
ATOM 923 O O . THR A 1 115 ? 10.031 3.637 -5.101 1.00 91.31 115 THR A O 1
ATOM 926 N N . GLU A 1 116 ? 8.080 4.246 -6.049 1.00 90.75 116 GLU A N 1
ATOM 927 C CA . GLU A 1 116 ? 7.467 4.784 -4.827 1.00 90.75 116 GLU A CA 1
ATOM 928 C C . GLU A 1 116 ? 7.283 3.700 -3.755 1.00 90.75 116 GLU A C 1
ATOM 930 O O . GLU A 1 116 ? 7.661 3.880 -2.597 1.00 90.75 116 GLU A O 1
ATOM 935 N N . LEU A 1 117 ? 6.766 2.530 -4.146 1.00 92.31 117 LEU A N 1
ATOM 936 C CA . LEU A 1 117 ? 6.581 1.391 -3.249 1.00 92.31 117 LEU A CA 1
ATOM 937 C C . LEU A 1 117 ? 7.918 0.924 -2.667 1.00 92.31 117 LEU A C 1
ATOM 939 O O . LEU A 1 117 ? 8.009 0.656 -1.469 1.00 92.31 117 LEU A O 1
ATOM 943 N N . LEU A 1 118 ? 8.963 0.841 -3.495 1.00 90.19 118 LEU A N 1
ATOM 944 C CA . LEU A 1 118 ? 10.301 0.445 -3.054 1.00 90.19 118 LEU A CA 1
ATOM 945 C C . LEU A 1 118 ? 10.947 1.486 -2.133 1.00 90.19 118 LEU A C 1
ATOM 947 O O . LEU A 1 118 ? 11.557 1.105 -1.132 1.00 90.19 118 LEU A O 1
ATOM 951 N N . ALA A 1 119 ? 10.789 2.777 -2.434 1.00 89.06 119 ALA A N 1
ATOM 952 C CA . ALA A 1 119 ? 11.268 3.861 -1.582 1.00 89.06 119 ALA A CA 1
ATOM 953 C C . ALA A 1 119 ? 10.583 3.820 -0.208 1.00 89.06 119 ALA A C 1
ATOM 955 O O . ALA A 1 119 ? 11.254 3.825 0.829 1.00 89.06 119 ALA A O 1
ATOM 956 N N . TYR A 1 120 ? 9.257 3.662 -0.185 1.00 89.31 120 TYR A N 1
ATOM 957 C CA . TYR A 1 120 ? 8.517 3.528 1.064 1.00 89.31 120 TYR A CA 1
ATOM 958 C C . TYR A 1 120 ? 8.890 2.253 1.831 1.00 89.31 120 TYR A C 1
ATOM 960 O O . TYR A 1 120 ? 9.078 2.298 3.046 1.00 89.31 120 TYR A O 1
ATOM 968 N N . TYR A 1 121 ? 9.077 1.123 1.145 1.00 89.44 121 TYR A N 1
ATOM 969 C CA . TYR A 1 121 ? 9.529 -0.123 1.769 1.00 89.44 121 TYR A CA 1
ATOM 970 C C . TYR A 1 121 ? 10.904 0.029 2.436 1.00 89.44 121 TYR A C 1
ATOM 972 O O . TYR A 1 121 ? 11.111 -0.482 3.540 1.00 89.44 121 TYR A O 1
ATOM 980 N N . ALA A 1 122 ? 11.837 0.743 1.797 1.00 86.38 122 ALA A N 1
ATOM 981 C CA . ALA A 1 122 ? 13.144 1.037 2.377 1.00 86.38 122 ALA A CA 1
ATOM 982 C C . ALA A 1 122 ? 13.015 1.913 3.634 1.00 86.38 122 ALA A C 1
ATOM 984 O O . ALA A 1 122 ? 13.588 1.568 4.672 1.00 86.38 122 ALA A O 1
ATOM 985 N N . ARG A 1 123 ? 12.185 2.967 3.576 1.00 85.12 123 ARG A N 1
ATOM 986 C CA . ARG A 1 123 ? 11.888 3.846 4.720 1.00 85.12 123 ARG A CA 1
ATOM 987 C C . ARG A 1 123 ? 11.223 3.091 5.873 1.00 85.12 123 ARG A C 1
ATOM 989 O O . ARG A 1 123 ? 11.624 3.239 7.018 1.00 85.12 123 ARG A O 1
ATOM 996 N N . ALA A 1 124 ? 10.247 2.230 5.595 1.00 82.56 124 ALA A N 1
ATOM 997 C CA . ALA A 1 124 ? 9.538 1.449 6.612 1.00 82.56 124 ALA A CA 1
ATOM 998 C C . ALA A 1 124 ? 10.403 0.359 7.275 1.00 82.56 124 ALA A C 1
ATOM 1000 O O . ALA A 1 124 ? 10.036 -0.192 8.316 1.00 82.56 124 ALA A O 1
ATOM 1001 N N . LYS A 1 125 ? 11.541 0.003 6.674 1.00 81.44 125 LYS A N 1
ATOM 1002 C CA . LYS A 1 125 ? 12.544 -0.891 7.268 1.00 81.44 125 LYS A CA 1
ATOM 1003 C C . LYS A 1 125 ? 13.724 -0.131 7.885 1.00 81.44 125 LYS A C 1
ATOM 1005 O O . LYS A 1 125 ? 14.667 -0.809 8.280 1.00 81.44 125 LYS A O 1
ATOM 1010 N N . GLU A 1 126 ? 13.664 1.206 7.937 1.00 74.50 126 GLU A N 1
ATOM 1011 C CA . GLU A 1 126 ? 14.702 2.084 8.506 1.00 74.50 126 GLU A CA 1
ATOM 1012 C C . GLU A 1 126 ? 16.096 1.762 7.948 1.00 74.50 126 GLU A C 1
ATOM 1014 O O . GLU A 1 126 ? 17.085 1.650 8.666 1.00 74.50 126 GLU A O 1
ATOM 1019 N N . ARG A 1 127 ? 16.171 1.516 6.633 1.00 64.88 127 ARG A N 1
ATOM 1020 C CA . ARG A 1 127 ? 17.432 1.158 5.980 1.00 64.88 127 ARG A CA 1
ATOM 1021 C C . ARG A 1 127 ? 18.097 2.376 5.379 1.00 64.88 127 ARG A C 1
ATOM 1023 O O . ARG A 1 127 ? 17.659 2.874 4.345 1.00 64.88 127 ARG A O 1
ATOM 1030 N N . GLU A 1 128 ? 19.221 2.748 5.964 1.00 54.69 128 GLU A N 1
ATOM 1031 C CA . GLU A 1 128 ? 20.104 3.793 5.461 1.00 54.69 128 GLU A CA 1
ATOM 1032 C C . GLU A 1 128 ? 21.419 3.160 4.968 1.00 54.69 128 GLU A C 1
ATOM 1034 O O . GLU A 1 128 ? 21.973 2.267 5.610 1.00 54.69 128 GLU A O 1
ATOM 1039 N N . GLY A 1 129 ? 21.887 3.551 3.775 1.00 55.81 129 GLY A N 1
ATOM 1040 C CA . GLY A 1 129 ? 23.151 3.079 3.186 1.00 55.81 129 GLY A CA 1
ATOM 1041 C C . GLY A 1 129 ? 23.049 2.521 1.758 1.00 55.81 129 GLY A C 1
ATOM 1042 O O . GLY A 1 129 ? 21.986 2.477 1.152 1.00 55.81 129 GLY A O 1
ATOM 1043 N N . VAL A 1 130 ? 24.175 2.058 1.202 1.00 53.28 130 VAL A N 1
ATOM 1044 C CA . VAL A 1 130 ? 24.325 1.683 -0.228 1.00 53.28 130 VAL A CA 1
ATOM 1045 C C . VAL A 1 130 ? 23.452 0.484 -0.653 1.00 53.28 130 VAL A C 1
ATOM 1047 O O . VAL A 1 130 ? 23.139 0.320 -1.828 1.00 53.28 130 VAL A O 1
ATOM 1050 N N . LYS A 1 131 ? 23.025 -0.365 0.294 1.00 60.06 131 LYS A N 1
ATOM 1051 C CA . LYS A 1 131 ? 22.271 -1.613 0.049 1.00 60.06 131 LYS A CA 1
ATOM 1052 C C . LYS A 1 131 ? 20.843 -1.566 0.615 1.00 60.06 131 LYS A C 1
ATOM 1054 O O . LYS A 1 131 ? 20.374 -2.549 1.193 1.00 60.06 131 LYS A O 1
ATOM 1059 N N . THR A 1 132 ? 20.137 -0.448 0.448 1.00 62.00 132 THR A N 1
ATOM 1060 C CA . THR A 1 132 ? 18.768 -0.242 0.971 1.00 62.00 132 THR A CA 1
ATOM 1061 C C . THR A 1 132 ? 17.787 -1.375 0.611 1.00 62.00 132 THR A C 1
ATOM 1063 O O . THR A 1 132 ? 16.955 -1.779 1.429 1.00 62.00 132 THR A O 1
ATOM 1066 N N . LEU A 1 133 ? 17.926 -1.982 -0.573 1.00 64.06 133 LEU A N 1
ATOM 1067 C CA . LEU A 1 133 ? 16.953 -2.932 -1.134 1.00 64.06 133 LEU A CA 1
ATOM 1068 C C . LEU A 1 133 ? 17.314 -4.429 -1.008 1.00 64.06 133 LEU A C 1
ATOM 1070 O O . LEU A 1 133 ? 16.508 -5.279 -1.375 1.00 64.06 133 LEU A O 1
ATOM 1074 N N . ASN A 1 134 ? 18.457 -4.796 -0.415 1.00 63.94 134 ASN A N 1
ATOM 1075 C CA . ASN A 1 134 ? 19.011 -6.168 -0.480 1.00 63.94 134 ASN A CA 1
ATOM 1076 C C . ASN A 1 134 ? 18.227 -7.277 0.257 1.00 63.94 134 ASN A C 1
ATOM 1078 O O . ASN A 1 134 ? 18.577 -8.451 0.187 1.00 63.94 134 ASN A O 1
ATOM 1082 N N . ARG A 1 135 ? 17.177 -6.927 1.000 1.00 72.06 135 ARG A N 1
ATOM 1083 C CA . ARG A 1 135 ? 16.302 -7.873 1.716 1.00 72.06 135 ARG A CA 1
ATOM 1084 C C . ARG A 1 135 ? 14.842 -7.492 1.475 1.00 72.06 135 ARG A C 1
ATOM 1086 O O . ARG A 1 135 ? 14.133 -7.099 2.412 1.00 72.06 135 ARG A O 1
ATOM 1093 N N . LEU A 1 136 ? 14.442 -7.476 0.207 1.00 82.38 136 LEU A N 1
ATOM 1094 C CA . LEU A 1 136 ? 13.044 -7.345 -0.193 1.00 82.38 136 LEU A CA 1
ATOM 1095 C C . LEU A 1 136 ? 12.328 -8.684 0.039 1.00 82.38 136 LEU A C 1
ATOM 1097 O O . LEU A 1 136 ? 12.915 -9.749 -0.147 1.00 82.38 136 LEU A O 1
ATOM 1101 N N . SER A 1 137 ? 11.073 -8.644 0.489 1.00 86.06 137 SER A N 1
ATOM 1102 C CA . SER A 1 137 ? 10.276 -9.867 0.623 1.00 86.06 137 SER A CA 1
ATOM 1103 C C . SER A 1 137 ? 10.084 -10.512 -0.751 1.00 86.06 137 SER A C 1
ATOM 1105 O O . SER A 1 137 ? 9.705 -9.828 -1.704 1.00 86.06 137 SER A O 1
ATOM 1107 N N . LYS A 1 138 ? 10.285 -11.834 -0.847 1.00 88.50 138 LYS A N 1
ATOM 1108 C CA . LYS A 1 138 ? 10.093 -12.592 -2.097 1.00 88.50 138 LYS A CA 1
ATOM 1109 C C . LYS A 1 138 ? 8.690 -12.394 -2.683 1.00 88.50 138 LYS A C 1
ATOM 1111 O O . LYS A 1 138 ? 8.538 -12.354 -3.898 1.00 88.50 138 LYS A O 1
ATOM 1116 N N . GLN A 1 139 ? 7.673 -12.216 -1.834 1.00 90.69 139 GLN A N 1
ATOM 1117 C CA . GLN A 1 139 ? 6.298 -11.962 -2.280 1.00 90.69 139 GLN A CA 1
ATOM 1118 C C . GLN A 1 139 ? 6.150 -10.589 -2.945 1.00 90.69 139 GLN A C 1
ATOM 1120 O O . GLN A 1 139 ? 5.462 -10.470 -3.955 1.00 90.69 139 GLN A O 1
ATOM 1125 N N . VAL A 1 140 ? 6.835 -9.567 -2.420 1.00 91.06 140 VAL A N 1
ATOM 1126 C CA . VAL A 1 140 ? 6.843 -8.227 -3.023 1.00 91.06 140 VAL A CA 1
ATOM 1127 C C . VAL A 1 140 ? 7.609 -8.252 -4.344 1.00 91.06 140 VAL A C 1
ATOM 1129 O O . VAL A 1 140 ? 7.102 -7.728 -5.328 1.00 91.06 140 VAL A O 1
ATOM 1132 N N . GLN A 1 141 ? 8.761 -8.934 -4.413 1.00 91.75 141 GLN A N 1
ATOM 1133 C CA . GLN A 1 141 ? 9.467 -9.154 -5.685 1.00 91.75 141 GLN A CA 1
ATOM 1134 C C . GLN A 1 141 ? 8.573 -9.849 -6.715 1.00 91.75 141 GLN A C 1
ATOM 1136 O O . GLN A 1 141 ? 8.441 -9.358 -7.829 1.00 91.75 141 GLN A O 1
ATOM 1141 N N . LYS A 1 142 ? 7.906 -10.946 -6.336 1.00 92.06 142 LYS A N 1
ATOM 1142 C CA . LYS A 1 142 ? 7.004 -11.683 -7.230 1.00 92.06 142 LYS A CA 1
ATOM 1143 C C . LYS A 1 142 ? 5.843 -10.812 -7.717 1.00 92.06 142 LYS A C 1
ATOM 1145 O O . LYS A 1 142 ? 5.527 -10.832 -8.900 1.00 92.06 142 LYS A O 1
ATOM 1150 N N . GLY A 1 143 ? 5.234 -10.028 -6.828 1.00 92.50 143 GLY A N 1
ATOM 1151 C CA . GLY A 1 143 ? 4.162 -9.099 -7.190 1.00 92.50 143 GLY A CA 1
ATOM 1152 C C . GLY A 1 143 ? 4.627 -8.006 -8.153 1.00 92.50 143 GLY A C 1
ATOM 1153 O O . GLY A 1 143 ? 3.979 -7.769 -9.168 1.00 92.50 143 GLY A O 1
ATOM 1154 N N . LEU A 1 144 ? 5.789 -7.400 -7.891 1.00 93.44 144 LEU A N 1
ATOM 1155 C CA . LEU A 1 144 ? 6.380 -6.399 -8.781 1.00 93.44 144 LEU A CA 1
ATOM 1156 C C . LEU A 1 144 ? 6.762 -6.993 -10.142 1.00 93.44 144 LEU A C 1
ATOM 1158 O O . LEU A 1 144 ? 6.571 -6.330 -11.157 1.00 93.44 144 LEU A O 1
ATOM 1162 N N . ALA A 1 145 ? 7.249 -8.238 -10.186 1.00 92.75 145 ALA A N 1
ATOM 1163 C CA . ALA A 1 145 ? 7.579 -8.920 -11.439 1.00 92.75 145 ALA A CA 1
ATOM 1164 C C . ALA A 1 145 ? 6.347 -9.051 -12.340 1.00 92.75 145 ALA A C 1
ATOM 1166 O O . ALA A 1 145 ? 6.417 -8.792 -13.539 1.00 92.75 145 ALA A O 1
ATOM 1167 N N . LEU A 1 146 ? 5.200 -9.390 -11.744 1.00 91.75 146 LEU A N 1
ATOM 1168 C CA . LEU A 1 146 ? 3.922 -9.445 -12.448 1.00 91.75 146 LEU A CA 1
ATOM 1169 C C . LEU A 1 146 ? 3.480 -8.057 -12.929 1.00 91.75 146 LEU A C 1
ATOM 1171 O O . LEU A 1 146 ? 2.993 -7.936 -14.051 1.00 91.75 146 LEU A O 1
ATOM 1175 N N . SER A 1 147 ? 3.678 -7.010 -12.122 1.00 92.00 147 SER A N 1
ATOM 1176 C CA . SER A 1 147 ? 3.371 -5.631 -12.519 1.00 92.00 147 SER A CA 1
ATOM 1177 C C . SER A 1 147 ? 4.226 -5.150 -13.693 1.00 92.00 147 SER A C 1
ATOM 1179 O O . SER A 1 147 ? 3.688 -4.510 -14.590 1.00 92.00 147 SER A O 1
ATOM 1181 N N . PHE A 1 148 ? 5.522 -5.484 -13.738 1.00 91.00 148 PHE A N 1
ATOM 1182 C CA . PHE A 1 148 ? 6.410 -5.100 -14.845 1.00 91.00 148 PHE A CA 1
ATOM 1183 C C . PHE A 1 148 ? 5.913 -5.600 -16.204 1.00 91.00 148 PHE A C 1
ATOM 1185 O O . PHE A 1 148 ? 5.979 -4.863 -17.182 1.00 91.00 148 PHE A O 1
ATOM 1192 N N . ASN A 1 149 ? 5.339 -6.804 -16.252 1.00 90.06 149 ASN A N 1
ATOM 1193 C CA . ASN A 1 149 ? 4.791 -7.384 -17.479 1.00 90.06 149 ASN A CA 1
ATOM 1194 C C . ASN A 1 149 ? 3.535 -6.664 -18.007 1.00 90.06 149 ASN A C 1
ATOM 1196 O O . ASN A 1 149 ? 3.101 -6.945 -19.122 1.00 90.06 149 ASN A O 1
ATOM 1200 N N . ARG A 1 150 ? 2.940 -5.749 -17.230 1.00 88.56 150 ARG A N 1
ATOM 1201 C CA . ARG A 1 150 ? 1.768 -4.957 -17.641 1.00 88.56 150 ARG A CA 1
ATOM 1202 C C . ARG A 1 150 ? 2.134 -3.663 -18.364 1.00 88.56 150 ARG A C 1
ATOM 1204 O O . ARG A 1 150 ? 1.260 -3.084 -19.003 1.00 88.56 150 ARG A O 1
ATOM 1211 N N . PHE A 1 151 ? 3.366 -3.184 -18.208 1.00 90.00 151 PHE A N 1
ATOM 1212 C CA . PHE A 1 151 ? 3.791 -1.889 -18.730 1.00 90.00 151 PHE A CA 1
ATOM 1213 C C . PHE A 1 151 ? 4.449 -2.027 -20.097 1.00 90.00 151 PHE A C 1
ATOM 1215 O O . PHE A 1 151 ? 5.176 -2.986 -20.359 1.00 90.00 151 PHE A O 1
ATOM 1222 N N . ASP A 1 152 ? 4.217 -1.046 -20.963 1.00 89.75 152 ASP A N 1
ATOM 1223 C CA . ASP A 1 152 ? 4.909 -0.938 -22.243 1.00 89.75 152 ASP A CA 1
ATOM 1224 C C . ASP A 1 152 ? 6.221 -0.139 -22.113 1.00 89.75 152 ASP A C 1
ATOM 1226 O O . ASP A 1 152 ? 6.496 0.537 -21.114 1.00 89.75 152 ASP A O 1
ATOM 1230 N N . GLY A 1 153 ? 7.064 -0.207 -23.148 1.00 88.50 153 GLY A N 1
ATOM 1231 C CA . GLY A 1 153 ? 8.347 0.504 -23.156 1.00 88.50 153 GLY A CA 1
ATOM 1232 C C . GLY A 1 153 ? 8.195 2.023 -23.020 1.00 88.50 153 GLY A C 1
ATOM 1233 O O . GLY A 1 153 ? 9.037 2.673 -22.401 1.00 88.50 153 GLY A O 1
ATOM 1234 N N . TYR A 1 154 ? 7.104 2.592 -23.541 1.00 89.44 154 TYR A N 1
ATOM 1235 C CA . TYR A 1 154 ? 6.835 4.025 -23.447 1.00 89.44 154 TYR A CA 1
ATOM 1236 C C . TYR A 1 154 ? 6.492 4.459 -22.018 1.00 89.44 154 TYR A C 1
ATOM 1238 O O . TYR A 1 154 ? 7.050 5.445 -21.536 1.00 89.44 154 TYR A O 1
ATOM 1246 N N . GLN A 1 155 ? 5.623 3.732 -21.309 1.00 89.25 155 GLN A N 1
ATOM 1247 C CA . GLN A 1 155 ? 5.301 4.009 -19.909 1.00 89.25 155 GLN A CA 1
ATOM 1248 C C . GLN A 1 155 ? 6.553 3.926 -19.036 1.00 89.25 155 GLN A C 1
ATOM 1250 O O . GLN A 1 155 ? 6.786 4.822 -18.224 1.00 89.25 155 GLN A O 1
ATOM 1255 N N . LEU A 1 156 ? 7.389 2.904 -19.236 1.00 89.81 156 LEU A N 1
ATOM 1256 C CA . LEU A 1 156 ? 8.649 2.770 -18.502 1.00 89.81 156 LEU A CA 1
ATOM 1257 C C . LEU A 1 156 ? 9.592 3.954 -18.779 1.00 89.81 156 LEU A C 1
ATOM 1259 O O . LEU A 1 156 ? 10.124 4.533 -17.837 1.00 89.81 156 LEU A O 1
ATOM 1263 N N . ALA A 1 157 ? 9.740 4.377 -20.039 1.00 90.06 157 ALA A N 1
ATOM 1264 C CA . ALA A 1 157 ? 10.583 5.520 -20.401 1.00 90.06 157 ALA A CA 1
ATOM 1265 C C . ALA A 1 157 ? 10.037 6.861 -19.875 1.00 90.06 157 ALA A C 1
ATOM 1267 O O . ALA A 1 157 ? 10.793 7.695 -19.384 1.00 90.06 157 ALA A O 1
ATOM 1268 N N . LYS A 1 158 ? 8.717 7.072 -19.932 1.00 89.69 158 LYS A N 1
ATOM 1269 C CA . LYS A 1 158 ? 8.056 8.301 -19.463 1.00 89.69 158 LYS A CA 1
ATOM 1270 C C . LYS A 1 158 ? 8.228 8.523 -17.959 1.00 89.69 158 LYS A C 1
ATOM 1272 O O . LYS A 1 158 ? 8.299 9.668 -17.504 1.00 89.69 158 LYS A O 1
ATOM 1277 N N . TYR A 1 159 ? 8.243 7.438 -17.190 1.00 87.75 159 TYR A N 1
ATOM 1278 C CA . TYR A 1 159 ? 8.343 7.470 -15.733 1.00 87.75 159 TYR A CA 1
ATOM 1279 C C . TYR A 1 159 ? 9.750 7.150 -15.206 1.00 87.75 159 TYR A C 1
ATOM 1281 O O . TYR A 1 159 ? 9.931 7.130 -13.989 1.00 87.75 159 TYR A O 1
ATOM 1289 N N . ASP A 1 160 ? 10.757 6.984 -16.074 1.00 87.50 160 ASP A N 1
ATOM 1290 C CA . ASP A 1 160 ? 12.163 6.903 -15.659 1.00 87.50 160 ASP A CA 1
ATOM 1291 C C . ASP A 1 160 ? 12.668 8.283 -15.215 1.00 87.50 160 ASP A C 1
ATOM 1293 O O . ASP A 1 160 ? 13.234 9.071 -15.976 1.00 87.50 160 ASP A O 1
ATOM 1297 N N . ARG A 1 161 ? 12.406 8.603 -13.948 1.00 84.31 161 ARG A N 1
ATOM 1298 C CA . ARG A 1 161 ? 12.832 9.844 -13.301 1.00 84.31 161 ARG A CA 1
ATOM 1299 C C . ARG A 1 161 ? 13.995 9.578 -12.356 1.00 84.31 161 ARG A C 1
ATOM 1301 O O . ARG A 1 161 ? 14.128 8.501 -11.775 1.00 84.31 161 ARG A O 1
ATOM 1308 N N . ALA A 1 162 ? 14.842 10.588 -12.179 1.00 81.31 162 ALA A N 1
ATOM 1309 C CA . ALA A 1 162 ? 15.857 10.557 -11.136 1.00 81.31 162 ALA A CA 1
ATOM 1310 C C . ALA A 1 162 ? 15.175 10.682 -9.763 1.00 81.31 162 ALA A C 1
ATOM 1312 O O . ALA A 1 162 ? 14.486 11.663 -9.500 1.00 81.31 162 ALA A O 1
ATOM 1313 N N . GLY A 1 163 ? 15.367 9.682 -8.907 1.00 80.38 163 GLY A N 1
ATOM 1314 C CA . GLY A 1 163 ? 14.866 9.635 -7.535 1.00 80.38 163 GLY A CA 1
ATOM 1315 C C . GLY A 1 163 ? 15.748 8.727 -6.678 1.00 80.38 163 GLY A C 1
ATOM 1316 O O . GLY A 1 163 ? 16.731 8.177 -7.179 1.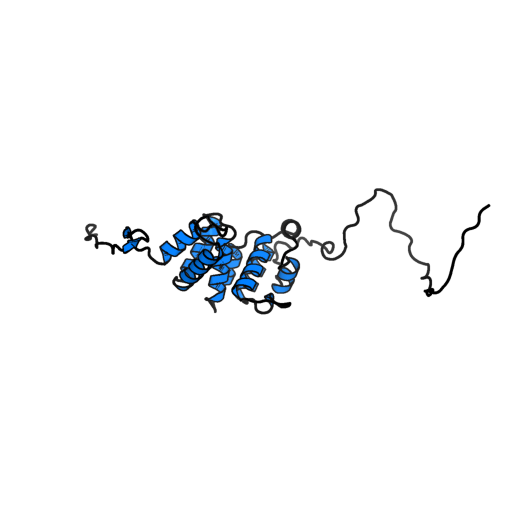00 80.38 163 GLY A O 1
ATOM 1317 N N . GLN A 1 164 ? 15.394 8.559 -5.399 1.00 79.75 164 GLN A N 1
ATOM 1318 C CA . GLN A 1 164 ? 16.151 7.709 -4.467 1.00 79.75 164 GLN A CA 1
ATOM 1319 C C . GLN A 1 164 ? 16.238 6.251 -4.947 1.00 79.75 164 GLN A C 1
ATOM 1321 O O . GLN A 1 164 ? 17.264 5.599 -4.774 1.00 79.75 164 GLN A O 1
ATOM 1326 N N . VAL A 1 165 ? 15.168 5.752 -5.569 1.00 85.44 165 VAL A N 1
ATOM 1327 C CA . VAL A 1 165 ? 15.124 4.448 -6.233 1.00 85.44 165 VAL A CA 1
ATOM 1328 C C . VAL A 1 165 ? 14.822 4.687 -7.702 1.00 85.44 165 VAL A C 1
ATOM 1330 O O . VAL A 1 165 ? 13.810 5.310 -8.027 1.00 85.44 165 VAL A O 1
ATOM 1333 N N . ARG A 1 166 ? 15.685 4.198 -8.598 1.00 88.62 166 ARG A N 1
ATOM 1334 C CA . ARG A 1 166 ? 15.455 4.303 -10.042 1.00 88.62 166 ARG A CA 1
ATOM 1335 C C . ARG A 1 166 ? 14.733 3.074 -10.572 1.00 88.62 166 ARG A C 1
ATOM 1337 O O . ARG A 1 166 ? 14.888 1.966 -10.058 1.00 88.62 166 ARG A O 1
ATOM 1344 N N . LEU A 1 167 ? 14.010 3.255 -11.674 1.00 89.56 167 LEU A N 1
ATOM 1345 C CA . LEU A 1 167 ? 13.283 2.168 -12.330 1.00 89.56 167 LEU A CA 1
ATOM 1346 C C . LEU A 1 167 ? 14.228 1.061 -12.832 1.00 89.56 167 LEU A C 1
ATOM 1348 O O . LEU A 1 167 ? 13.903 -0.121 -12.737 1.00 89.56 167 LEU A O 1
ATOM 1352 N N . ARG A 1 168 ? 15.439 1.431 -13.274 1.00 88.12 168 ARG A N 1
ATOM 1353 C CA . ARG A 1 168 ? 16.495 0.470 -13.638 1.00 88.12 168 ARG A CA 1
ATOM 1354 C C . ARG A 1 168 ? 16.900 -0.436 -12.470 1.00 88.12 168 ARG A C 1
ATOM 1356 O O . ARG A 1 168 ? 17.105 -1.628 -12.668 1.00 88.12 168 ARG A O 1
ATOM 1363 N N . ASP A 1 169 ? 16.988 0.119 -11.262 1.00 88.06 169 ASP A N 1
ATOM 1364 C CA . ASP A 1 169 ? 17.408 -0.626 -10.074 1.00 88.06 169 ASP A CA 1
ATOM 1365 C C . ASP A 1 169 ? 16.282 -1.564 -9.635 1.00 88.06 169 ASP A C 1
ATOM 1367 O O . ASP A 1 169 ? 16.530 -2.706 -9.256 1.00 88.06 169 ASP A O 1
ATOM 1371 N N . ALA A 1 170 ? 15.030 -1.117 -9.771 1.00 89.25 170 ALA A N 1
ATOM 1372 C CA . ALA A 1 170 ? 13.854 -1.952 -9.561 1.00 89.25 170 ALA A CA 1
ATOM 1373 C C . ALA A 1 170 ? 13.806 -3.144 -10.535 1.00 89.25 170 ALA A C 1
ATOM 1375 O O . ALA A 1 170 ? 13.500 -4.259 -10.113 1.00 89.25 170 ALA A O 1
ATOM 1376 N N . LEU A 1 171 ? 14.162 -2.939 -11.809 1.00 90.25 171 LEU A N 1
ATOM 1377 C CA . LEU A 1 171 ? 14.238 -4.010 -12.806 1.00 90.25 171 LEU A CA 1
ATOM 1378 C C . LEU A 1 171 ? 15.285 -5.067 -12.418 1.00 90.25 171 LEU A C 1
ATOM 1380 O O . LEU A 1 171 ? 14.975 -6.259 -12.398 1.00 90.25 171 LEU A O 1
ATOM 1384 N N . PHE A 1 172 ? 16.492 -4.629 -12.040 1.00 89.19 172 PHE A N 1
ATOM 1385 C CA . PHE A 1 172 ? 17.553 -5.520 -11.559 1.00 89.19 172 PHE A CA 1
ATOM 1386 C C . PHE A 1 172 ? 17.236 -6.168 -10.211 1.00 89.19 172 PHE A C 1
ATOM 1388 O O . PHE A 1 172 ? 17.777 -7.216 -9.901 1.00 89.19 172 PHE A O 1
ATOM 1395 N N . LEU A 1 173 ? 16.375 -5.583 -9.382 1.00 88.56 173 LEU A N 1
ATOM 1396 C CA . LEU A 1 173 ? 15.982 -6.199 -8.116 1.00 88.56 173 LEU A CA 1
ATOM 1397 C C . LEU A 1 173 ? 14.963 -7.325 -8.318 1.00 88.56 173 LEU A C 1
ATOM 1399 O O . LEU A 1 173 ? 14.957 -8.306 -7.573 1.00 88.56 173 LEU A O 1
ATOM 1403 N N . VAL A 1 174 ? 14.064 -7.147 -9.282 1.00 89.19 174 VAL A N 1
ATOM 1404 C CA . VAL A 1 174 ? 12.878 -7.985 -9.460 1.00 89.19 174 VAL A CA 1
ATOM 1405 C C . VAL A 1 174 ? 13.109 -9.119 -10.457 1.00 89.19 174 VAL A C 1
ATOM 1407 O O . VAL A 1 174 ? 12.511 -10.177 -10.284 1.00 89.19 174 VAL A O 1
ATOM 1410 N N . HIS A 1 175 ? 13.984 -8.927 -11.450 1.00 88.00 175 HIS A N 1
ATOM 1411 C CA . HIS A 1 175 ? 14.253 -9.901 -12.516 1.00 88.00 175 HIS A CA 1
ATOM 1412 C C . HIS A 1 175 ? 12.961 -10.468 -13.143 1.00 88.00 175 HIS A C 1
ATOM 1414 O O . HIS A 1 175 ? 12.723 -11.678 -13.077 1.00 88.00 175 HIS A O 1
ATOM 1420 N N . PRO A 1 176 ? 12.084 -9.618 -13.713 1.00 87.81 176 PRO A N 1
ATOM 1421 C CA . PRO A 1 176 ? 10.837 -10.095 -14.294 1.00 87.81 176 PRO A CA 1
ATOM 1422 C C . PRO A 1 176 ? 11.115 -11.045 -15.461 1.00 87.81 176 PRO A C 1
ATOM 1424 O O . PRO A 1 176 ? 11.891 -10.739 -16.366 1.00 87.81 176 PRO A O 1
ATOM 1427 N N . THR A 1 177 ? 10.455 -12.201 -15.452 1.00 86.56 177 THR A N 1
ATOM 1428 C CA . THR A 1 177 ? 10.441 -13.096 -16.610 1.00 86.56 177 THR A CA 1
ATOM 1429 C C . THR A 1 177 ? 9.517 -12.496 -17.671 1.00 86.56 177 THR A C 1
ATOM 1431 O O . THR A 1 177 ? 8.369 -12.177 -17.335 1.00 86.56 177 THR A O 1
ATOM 1434 N N . PRO A 1 178 ? 9.976 -12.334 -18.925 1.00 77.50 178 PRO A N 1
ATOM 1435 C CA . PRO A 1 178 ? 9.152 -11.763 -19.982 1.00 77.50 178 PRO A CA 1
ATOM 1436 C C . PRO A 1 178 ? 7.913 -12.634 -20.204 1.00 77.50 178 PRO A C 1
ATOM 1438 O O . PRO A 1 178 ? 8.016 -13.836 -20.444 1.00 77.50 178 PRO A O 1
ATOM 1441 N N . GLY A 1 179 ? 6.732 -12.026 -20.093 1.00 70.12 179 GLY A N 1
ATOM 1442 C CA . GLY A 1 179 ? 5.474 -12.689 -20.425 1.00 70.12 179 GLY A CA 1
ATOM 1443 C C . GLY A 1 179 ? 5.316 -12.865 -21.937 1.00 70.12 179 GLY A C 1
ATOM 1444 O O . GLY A 1 179 ? 5.685 -11.987 -22.715 1.00 70.12 179 GLY A O 1
ATOM 1445 N N . THR A 1 180 ? 4.697 -13.970 -22.350 1.00 49.03 180 THR A N 1
ATOM 1446 C CA . THR A 1 180 ? 4.501 -14.388 -23.753 1.00 49.03 180 THR A CA 1
ATOM 1447 C C . THR A 1 180 ? 3.744 -13.374 -24.631 1.00 49.03 180 THR A C 1
ATOM 1449 O O . THR A 1 180 ? 3.748 -13.497 -25.848 1.00 49.03 180 THR A O 1
ATOM 1452 N N . LEU A 1 181 ? 3.089 -12.367 -24.040 1.00 44.50 181 LEU A N 1
ATOM 1453 C CA . LEU A 1 181 ? 2.175 -11.442 -24.729 1.00 44.50 181 LEU A CA 1
ATOM 1454 C C . LEU A 1 181 ? 2.755 -10.048 -25.027 1.00 44.50 181 LEU A C 1
ATOM 1456 O O . LEU A 1 181 ? 2.111 -9.271 -25.723 1.00 44.50 181 LEU A O 1
ATOM 1460 N N . SER A 1 182 ? 3.954 -9.713 -24.539 1.00 42.06 182 SER A N 1
ATOM 1461 C CA . SER A 1 182 ? 4.559 -8.385 -24.756 1.00 42.06 182 SER A CA 1
ATOM 1462 C C . SER A 1 182 ? 6.051 -8.467 -25.085 1.00 42.06 182 SER A C 1
ATOM 1464 O O . SER A 1 182 ? 6.859 -7.642 -24.673 1.00 42.06 182 SER A O 1
ATOM 1466 N N . SER A 1 183 ? 6.451 -9.469 -25.866 1.00 35.31 183 SER A N 1
ATOM 1467 C CA . SER A 1 183 ? 7.736 -9.444 -26.563 1.00 35.31 183 SER A CA 1
ATOM 1468 C C . SER A 1 183 ? 7.549 -8.856 -27.961 1.00 35.31 183 SER A C 1
ATOM 1470 O O . SER A 1 183 ? 7.823 -9.506 -28.967 1.00 35.31 183 SER A O 1
ATOM 1472 N N . ARG A 1 184 ? 7.088 -7.602 -28.050 1.00 30.36 184 ARG A N 1
ATOM 1473 C CA . ARG A 1 184 ? 7.607 -6.755 -29.127 1.00 30.36 184 ARG A CA 1
ATOM 1474 C C . ARG A 1 184 ? 8.988 -6.343 -28.647 1.00 30.36 184 ARG A C 1
ATOM 1476 O O . ARG A 1 184 ? 9.063 -5.652 -27.632 1.00 30.36 184 ARG A O 1
ATOM 1483 N N . PRO A 1 185 ? 10.074 -6.814 -29.275 1.00 34.41 185 PRO A N 1
ATOM 1484 C CA . PRO A 1 185 ? 11.393 -6.449 -28.815 1.00 34.41 185 PRO A CA 1
ATOM 1485 C C . PRO A 1 185 ? 11.493 -4.928 -28.909 1.00 34.41 185 PRO A C 1
ATOM 1487 O O . PRO A 1 185 ? 11.507 -4.361 -29.999 1.00 34.41 185 PRO A O 1
ATOM 1490 N N . CYS A 1 186 ? 11.599 -4.256 -27.763 1.00 40.41 186 CYS A N 1
ATOM 1491 C CA . CYS A 1 186 ? 12.382 -3.036 -27.723 1.00 40.41 186 CYS A CA 1
ATOM 1492 C C . CYS A 1 186 ? 13.824 -3.512 -27.918 1.00 40.41 186 CYS A C 1
ATOM 1494 O O . CYS A 1 186 ? 14.550 -3.785 -26.963 1.00 40.41 186 CYS A O 1
ATOM 1496 N N . SER A 1 187 ? 14.174 -3.802 -29.171 1.00 29.69 187 SER A N 1
ATOM 1497 C CA . SER A 1 187 ? 15.489 -4.281 -29.539 1.00 29.69 187 SER A CA 1
ATOM 1498 C C . SER A 1 187 ? 16.476 -3.168 -29.212 1.00 29.69 187 SER A C 1
ATOM 1500 O O . SER A 1 187 ? 16.540 -2.145 -29.892 1.00 29.69 187 SER A O 1
ATOM 1502 N N . THR A 1 188 ? 17.227 -3.398 -28.138 1.00 31.92 188 THR A N 1
ATOM 1503 C CA . THR A 1 188 ? 18.640 -3.026 -27.999 1.00 31.92 188 THR A CA 1
ATOM 1504 C C . THR A 1 188 ? 19.041 -1.545 -28.009 1.00 31.92 188 THR A C 1
ATOM 1506 O O . THR A 1 188 ? 20.231 -1.279 -27.879 1.00 31.92 188 THR A O 1
ATOM 1509 N N . SER A 1 189 ? 18.131 -0.568 -28.056 1.00 35.19 189 SER A N 1
ATOM 1510 C CA . SER A 1 189 ? 18.521 0.856 -28.120 1.00 35.19 189 SER A CA 1
ATOM 1511 C C . SER A 1 189 ? 18.372 1.661 -26.821 1.00 35.19 189 SER A C 1
ATOM 1513 O O . SER A 1 189 ? 18.919 2.756 -26.735 1.00 35.19 189 SER A O 1
ATOM 1515 N N . SER A 1 190 ? 17.697 1.154 -25.783 1.00 31.03 190 SER A N 1
ATOM 1516 C CA . SER A 1 190 ? 17.433 1.941 -24.561 1.00 31.03 190 SER A CA 1
ATOM 1517 C C . SER A 1 190 ? 18.408 1.704 -23.400 1.00 31.03 190 SER A C 1
ATOM 1519 O O . SER A 1 190 ? 18.285 2.357 -22.366 1.00 31.03 190 SER A O 1
ATOM 1521 N N . CYS A 1 191 ? 19.381 0.795 -23.533 1.00 34.25 191 CYS A N 1
ATOM 1522 C CA . CYS A 1 191 ? 20.339 0.489 -22.456 1.00 34.25 191 CYS A CA 1
ATOM 1523 C C . CYS A 1 191 ? 21.769 0.987 -22.697 1.00 34.25 191 CYS A C 1
ATOM 1525 O O . CYS A 1 191 ? 22.590 0.934 -21.784 1.00 34.25 191 CYS A O 1
ATOM 1527 N N . THR A 1 192 ? 22.064 1.566 -23.855 1.00 34.59 192 THR A N 1
ATOM 1528 C CA . THR A 1 192 ? 23.359 2.192 -24.125 1.00 34.59 192 THR A CA 1
ATOM 1529 C C . THR A 1 192 ? 23.148 3.365 -25.069 1.00 34.59 192 THR A C 1
ATOM 1531 O O . THR A 1 192 ? 22.537 3.215 -26.119 1.00 34.59 192 THR A O 1
ATOM 1534 N N . THR A 1 193 ? 23.742 4.510 -24.728 1.00 34.66 193 THR A N 1
ATOM 1535 C CA . THR A 1 193 ? 23.920 5.717 -25.564 1.00 34.66 193 THR A CA 1
ATOM 1536 C C . THR A 1 193 ? 22.952 6.875 -25.285 1.00 34.66 193 THR A C 1
ATOM 1538 O O . THR A 1 193 ? 21.844 6.980 -25.799 1.00 34.66 193 THR A O 1
ATOM 1541 N N . ARG A 1 194 ? 23.473 7.819 -24.491 1.00 37.06 194 ARG A N 1
ATOM 1542 C CA . ARG A 1 194 ? 23.298 9.273 -24.618 1.00 37.06 194 ARG A CA 1
ATOM 1543 C C . ARG A 1 194 ? 22.915 9.661 -26.058 1.00 37.06 194 ARG A C 1
ATOM 1545 O O . ARG A 1 194 ? 23.775 9.631 -26.927 1.00 37.06 194 ARG A O 1
ATOM 1552 N N . CYS A 1 195 ? 21.660 10.024 -26.311 1.00 25.27 195 CYS A N 1
ATOM 1553 C CA . CYS A 1 195 ? 21.223 10.494 -27.629 1.00 25.27 195 CYS A CA 1
ATOM 1554 C C . CYS A 1 195 ? 22.009 11.756 -28.042 1.00 25.27 195 CYS A C 1
ATOM 1556 O O . CYS A 1 195 ? 21.903 12.769 -27.342 1.00 25.27 195 CYS A O 1
ATOM 1558 N N . PRO A 1 196 ? 22.753 11.768 -29.162 1.00 35.62 196 PRO A N 1
ATOM 1559 C CA . PRO A 1 196 ? 23.072 13.012 -29.843 1.00 35.62 196 PRO A CA 1
ATOM 1560 C C . PRO A 1 196 ? 21.865 13.417 -30.704 1.00 35.62 196 PRO A C 1
ATOM 1562 O O . PRO A 1 196 ? 21.218 12.574 -31.324 1.00 35.62 196 PRO A O 1
ATOM 1565 N N . ARG A 1 197 ? 21.539 14.714 -30.737 1.00 31.80 197 ARG A N 1
ATOM 1566 C CA . ARG A 1 197 ? 20.520 15.250 -31.657 1.00 31.80 197 ARG A CA 1
ATOM 1567 C C . ARG A 1 197 ? 20.979 15.037 -33.109 1.00 31.80 197 ARG A C 1
ATOM 1569 O O . ARG A 1 197 ? 22.168 15.223 -33.368 1.00 31.80 197 ARG A O 1
ATOM 1576 N N . PRO A 1 198 ? 20.086 14.714 -34.059 1.00 34.62 198 PRO A N 1
ATOM 1577 C CA . PRO A 1 198 ? 20.473 14.604 -35.456 1.00 34.62 198 PRO A CA 1
ATOM 1578 C C . PRO A 1 198 ? 20.630 16.004 -36.061 1.00 34.62 198 PRO A C 1
ATOM 1580 O O . PRO A 1 198 ? 19.696 16.805 -36.042 1.00 34.62 198 PRO A O 1
ATOM 1583 N N . THR A 1 199 ? 21.801 16.300 -36.618 1.00 37.66 199 THR A N 1
ATOM 1584 C CA . THR A 1 199 ? 21.933 17.307 -37.675 1.00 37.66 199 THR A CA 1
ATOM 1585 C C . THR A 1 199 ? 21.629 16.641 -39.022 1.00 37.66 199 THR A C 1
ATOM 1587 O O . THR A 1 199 ? 22.026 15.493 -39.241 1.00 37.66 199 THR A O 1
ATOM 1590 N N . PRO A 1 200 ? 20.905 17.307 -39.937 1.00 34.22 200 PRO A N 1
ATOM 1591 C CA . PRO A 1 200 ? 20.557 16.718 -41.218 1.00 34.22 200 PRO A CA 1
ATOM 1592 C C . PRO A 1 200 ? 21.742 16.862 -42.176 1.00 34.22 200 PRO A C 1
ATOM 1594 O O . PRO A 1 200 ? 22.159 17.973 -42.495 1.00 34.22 200 PRO A O 1
ATOM 1597 N N . GLY A 1 201 ? 22.287 15.747 -42.658 1.00 31.25 201 GLY A N 1
ATOM 1598 C CA . GLY A 1 201 ? 23.313 15.805 -43.696 1.00 31.25 201 GLY A CA 1
ATOM 1599 C C . GLY A 1 201 ? 24.049 14.496 -43.936 1.00 31.25 201 GLY A C 1
ATOM 1600 O O . GLY A 1 201 ? 25.014 14.209 -43.248 1.00 31.25 201 GLY A O 1
ATOM 1601 N N . LYS A 1 202 ? 23.585 13.755 -44.951 1.00 31.00 202 LYS A N 1
ATOM 1602 C CA . LYS A 1 202 ? 24.357 12.928 -45.901 1.00 31.00 202 LYS A CA 1
ATOM 1603 C C . LYS A 1 202 ? 25.512 12.067 -45.340 1.00 31.00 202 LYS A C 1
ATOM 1605 O O . LYS A 1 202 ? 26.566 12.591 -45.026 1.00 31.00 202 LYS A O 1
ATOM 1610 N N . LEU A 1 203 ? 25.373 10.737 -45.411 1.00 29.69 203 LEU A N 1
ATOM 1611 C CA . LEU A 1 203 ? 26.168 9.834 -46.278 1.00 29.69 203 LEU A CA 1
ATOM 1612 C C . LEU A 1 203 ? 26.152 8.374 -45.784 1.00 29.69 203 LEU A C 1
ATOM 1614 O O . LEU A 1 203 ? 26.273 8.062 -44.605 1.00 29.69 203 LEU A O 1
ATOM 1618 N N . SER A 1 204 ? 25.971 7.502 -46.771 1.00 26.34 204 SER A N 1
ATOM 1619 C CA . SER A 1 204 ? 25.864 6.044 -46.753 1.00 26.34 204 SER A CA 1
ATOM 1620 C C . SER A 1 204 ? 27.003 5.302 -46.034 1.00 26.34 204 SER A C 1
ATOM 1622 O O . SER A 1 204 ? 28.179 5.598 -46.224 1.00 26.34 204 SER A O 1
ATOM 1624 N N . CYS A 1 205 ? 26.629 4.234 -45.319 1.00 28.45 205 CYS A N 1
ATOM 1625 C CA . CYS A 1 205 ? 27.490 3.141 -44.866 1.00 28.45 205 CYS A CA 1
ATOM 1626 C C . CYS A 1 205 ? 28.238 2.478 -46.035 1.00 28.45 205 CYS A C 1
ATOM 1628 O O . CYS A 1 205 ? 27.691 1.603 -46.699 1.00 28.45 205 CYS A O 1
ATOM 1630 N N . ARG A 1 206 ? 29.494 2.860 -46.267 1.00 32.41 206 ARG A N 1
ATOM 1631 C CA . ARG A 1 206 ? 30.573 2.023 -46.828 1.00 32.41 206 ARG A CA 1
ATOM 1632 C C . ARG A 1 206 ? 31.857 2.851 -46.767 1.00 32.41 206 ARG A C 1
ATOM 1634 O O . ARG A 1 206 ? 31.837 3.979 -47.227 1.00 32.41 206 ARG A O 1
ATOM 1641 N N . GLN A 1 207 ? 32.936 2.251 -46.255 1.00 30.38 207 GLN A N 1
ATOM 1642 C CA . GLN A 1 207 ? 34.319 2.765 -46.125 1.00 30.38 207 GLN A CA 1
ATOM 1643 C C . GLN A 1 207 ? 34.719 3.260 -44.730 1.00 30.38 207 GLN A C 1
ATOM 1645 O O . GLN A 1 207 ? 34.850 4.452 -44.526 1.00 30.38 207 GLN A O 1
ATOM 1650 N N . TRP A 1 208 ? 35.023 2.339 -43.811 1.00 25.00 208 TRP A N 1
ATOM 1651 C CA . TRP A 1 208 ? 36.031 2.555 -42.757 1.00 25.00 208 TRP A CA 1
ATOM 1652 C C . TRP A 1 208 ? 36.727 1.216 -42.453 1.00 25.00 208 TRP A C 1
ATOM 1654 O O . TRP A 1 208 ? 36.510 0.585 -41.425 1.00 25.00 208 TRP A O 1
ATOM 1664 N N . VAL A 1 209 ? 37.556 0.754 -43.391 1.00 32.34 209 VAL A N 1
ATOM 1665 C CA . VAL A 1 209 ? 38.687 -0.138 -43.098 1.00 32.34 209 VAL A CA 1
ATOM 1666 C C . VAL A 1 209 ? 39.930 0.637 -43.510 1.00 32.34 209 VAL A C 1
ATOM 1668 O O . VAL A 1 209 ? 39.948 1.215 -44.592 1.00 32.34 209 VAL A O 1
ATOM 1671 N N . SER A 1 210 ? 40.945 0.620 -42.645 1.00 30.41 210 SER A N 1
ATOM 1672 C CA . SER A 1 210 ? 42.288 1.209 -42.778 1.00 30.41 210 SER A CA 1
ATOM 1673 C C . SER A 1 210 ? 42.452 2.701 -42.429 1.00 30.41 210 SER A C 1
ATOM 1675 O O . SER A 1 210 ? 42.310 3.576 -43.276 1.00 30.41 210 SER A O 1
ATOM 1677 N N . LYS A 1 211 ? 42.861 2.986 -41.178 1.00 30.78 211 LYS A N 1
ATOM 1678 C CA . LYS A 1 211 ? 44.140 3.664 -40.838 1.00 30.78 211 LYS A CA 1
ATOM 1679 C C . LYS A 1 211 ? 44.323 3.856 -39.308 1.00 30.78 211 LYS A C 1
ATOM 1681 O O . LYS A 1 211 ? 43.338 3.803 -38.578 1.00 30.78 211 LYS A O 1
ATOM 1686 N N . PRO A 1 212 ? 45.576 3.981 -38.813 1.00 33.19 212 PRO A N 1
ATOM 1687 C CA . PRO A 1 212 ? 45.974 3.586 -37.456 1.00 33.19 212 PRO A CA 1
ATOM 1688 C C . PRO A 1 212 ? 46.025 4.728 -36.418 1.00 33.19 212 PRO A C 1
ATOM 1690 O O . PRO A 1 212 ? 46.120 5.904 -36.759 1.00 33.19 212 PRO A O 1
ATOM 1693 N N . LEU A 1 213 ? 45.998 4.340 -35.134 1.00 34.12 213 LEU A N 1
ATOM 1694 C CA . LEU A 1 213 ? 46.079 5.186 -33.927 1.00 34.12 213 LEU A CA 1
ATOM 1695 C C . LEU A 1 213 ? 47.367 6.038 -33.840 1.00 34.12 213 LEU A C 1
ATOM 1697 O O . LEU A 1 213 ? 48.458 5.477 -33.979 1.00 34.12 213 LEU A O 1
ATOM 1701 N N . PRO A 1 214 ? 47.297 7.334 -33.464 1.00 37.38 214 PRO A N 1
ATOM 1702 C CA . PRO A 1 214 ? 48.477 8.104 -33.088 1.00 37.38 214 PRO A CA 1
ATOM 1703 C C . PRO A 1 214 ? 48.772 8.056 -31.576 1.00 37.38 214 PRO A C 1
ATOM 1705 O O . PRO A 1 214 ? 47.885 8.055 -30.721 1.00 37.38 214 PRO A O 1
ATOM 1708 N N . ARG A 1 215 ? 50.076 8.003 -31.277 1.00 32.94 215 ARG A N 1
ATOM 1709 C CA . ARG A 1 215 ? 50.721 7.861 -29.963 1.00 32.94 215 ARG A CA 1
ATOM 1710 C C . ARG A 1 215 ? 50.642 9.125 -29.091 1.00 32.94 215 ARG A C 1
ATOM 1712 O O . ARG A 1 215 ? 50.655 10.249 -29.580 1.00 32.94 215 ARG A O 1
ATOM 1719 N N . ARG A 1 216 ? 50.681 8.882 -27.775 1.00 36.97 216 ARG A N 1
ATOM 1720 C CA . ARG A 1 216 ? 50.839 9.833 -26.658 1.00 36.97 216 ARG A CA 1
ATOM 1721 C C . ARG A 1 216 ? 52.017 10.804 -26.851 1.00 36.97 216 ARG A C 1
ATOM 1723 O O . ARG A 1 216 ? 53.106 10.367 -27.218 1.00 36.97 216 ARG A O 1
ATOM 1730 N N . ARG A 1 217 ? 51.850 12.070 -26.447 1.00 33.75 217 ARG A N 1
ATOM 1731 C CA . ARG A 1 217 ? 52.956 12.941 -26.010 1.00 33.75 217 ARG A CA 1
ATOM 1732 C C . ARG A 1 217 ? 52.631 13.598 -24.670 1.00 33.75 217 ARG A C 1
ATOM 1734 O O . ARG A 1 217 ? 51.501 13.995 -24.410 1.00 33.75 217 ARG A O 1
ATOM 1741 N N . SER A 1 218 ? 53.650 13.600 -23.823 1.00 31.89 218 SER A N 1
ATOM 1742 C CA . SER A 1 218 ? 53.711 14.016 -22.429 1.00 31.89 218 SER A CA 1
ATOM 1743 C C . SER A 1 218 ? 53.811 15.529 -22.255 1.00 31.89 218 SER A C 1
ATOM 1745 O O . SER A 1 218 ? 54.352 16.235 -23.101 1.00 31.89 218 SER A O 1
ATOM 1747 N N . ALA A 1 219 ? 53.349 15.986 -21.093 1.00 32.78 219 ALA A N 1
ATOM 1748 C CA . ALA A 1 219 ? 53.542 17.321 -20.549 1.00 32.78 219 ALA A CA 1
ATOM 1749 C C . ALA A 1 219 ? 55.022 17.652 -20.295 1.00 32.78 219 ALA A C 1
ATOM 1751 O O . ALA A 1 219 ? 55.730 16.822 -19.724 1.00 32.78 219 ALA A O 1
ATOM 1752 N N . ARG A 1 220 ? 55.436 18.886 -20.622 1.00 30.67 220 ARG A N 1
ATOM 1753 C CA . ARG A 1 220 ? 56.224 19.796 -19.763 1.00 30.67 220 ARG A CA 1
ATOM 1754 C C . ARG A 1 220 ? 56.652 21.058 -20.526 1.00 30.67 220 ARG A C 1
ATOM 1756 O O . ARG A 1 220 ? 57.227 20.932 -21.597 1.00 30.67 220 ARG A O 1
ATOM 1763 N N . GLN A 1 221 ? 56.487 22.197 -19.832 1.00 33.66 221 GLN A N 1
ATOM 1764 C CA . GLN A 1 221 ? 57.376 23.378 -19.823 1.00 33.66 221 GLN A CA 1
ATOM 1765 C C . GLN A 1 221 ? 57.353 24.294 -21.072 1.00 33.66 221 GLN A C 1
ATOM 1767 O O . GLN A 1 221 ? 57.158 23.808 -22.172 1.00 33.66 221 GLN A O 1
ATOM 1772 N N . LEU A 1 222 ? 57.549 25.620 -21.038 1.00 31.97 222 LEU A N 1
ATOM 1773 C CA . LEU A 1 222 ? 57.807 26.679 -20.043 1.00 31.97 222 LEU A CA 1
ATOM 1774 C C . LEU A 1 222 ? 57.645 28.017 -20.822 1.00 31.97 222 LEU A C 1
ATOM 1776 O O . LEU A 1 222 ? 58.047 28.076 -21.975 1.00 31.97 222 LEU A O 1
ATOM 1780 N N . PHE A 1 223 ? 57.134 29.056 -20.152 1.00 30.41 223 PHE A N 1
ATOM 1781 C CA . PHE A 1 223 ? 57.406 30.501 -20.325 1.00 30.41 223 PHE A CA 1
ATOM 1782 C C . PHE A 1 223 ? 57.124 31.278 -21.640 1.00 30.41 223 PHE A C 1
ATOM 1784 O O . PHE A 1 223 ? 57.333 30.834 -22.759 1.00 30.41 223 PHE A O 1
ATOM 1791 N N . ALA A 1 224 ? 56.649 32.505 -21.384 1.00 33.56 224 ALA A N 1
ATOM 1792 C CA . ALA A 1 224 ? 56.326 33.679 -22.213 1.00 33.56 224 ALA A CA 1
ATOM 1793 C C . ALA A 1 224 ? 57.558 34.263 -22.981 1.00 33.56 224 ALA A C 1
ATOM 1795 O O . ALA A 1 224 ? 58.630 33.679 -22.828 1.00 33.56 224 ALA A O 1
ATOM 1796 N N . PRO A 1 225 ? 57.512 35.419 -23.707 1.00 41.66 225 PRO A N 1
ATOM 1797 C CA . PRO A 1 225 ? 56.472 36.460 -23.747 1.00 41.66 225 PRO A CA 1
ATOM 1798 C C . PRO A 1 225 ? 56.160 37.124 -25.113 1.00 41.66 225 PRO A C 1
ATOM 1800 O O . PRO A 1 225 ? 56.727 36.822 -26.157 1.00 41.66 225 PRO A O 1
ATOM 1803 N N . CYS A 1 226 ? 55.197 38.051 -25.035 1.00 35.62 226 CYS A N 1
ATOM 1804 C CA . CYS A 1 226 ? 54.779 39.043 -26.022 1.00 35.62 226 CYS A CA 1
ATOM 1805 C C . CYS A 1 226 ? 55.919 39.794 -26.726 1.00 35.62 226 CYS A C 1
ATOM 1807 O O . CYS A 1 226 ? 56.850 40.266 -26.081 1.00 35.62 226 CYS A O 1
ATOM 1809 N N . GLY A 1 227 ? 55.707 40.062 -28.016 1.00 31.38 227 GLY A N 1
ATOM 1810 C CA . GLY A 1 227 ? 56.414 41.087 -28.783 1.00 31.38 227 GLY A CA 1
ATOM 1811 C C . GLY A 1 227 ? 55.921 41.134 -30.231 1.00 31.38 227 GLY A C 1
ATOM 1812 O O . GLY A 1 227 ? 56.319 40.306 -31.037 1.00 31.38 227 GLY A O 1
ATOM 1813 N N . LYS A 1 228 ? 55.017 42.075 -30.529 1.00 36.59 228 LYS A N 1
ATOM 1814 C CA . LYS A 1 228 ? 54.814 42.658 -31.872 1.00 36.59 228 LYS A CA 1
ATOM 1815 C C . LYS A 1 228 ? 55.905 43.722 -32.115 1.00 36.59 228 LYS A C 1
ATOM 1817 O O . LYS A 1 228 ? 56.503 44.149 -31.123 1.00 36.59 228 LYS A O 1
ATOM 1822 N N . PRO A 1 229 ? 56.038 44.299 -33.322 1.00 46.09 229 PRO A N 1
ATOM 1823 C CA . PRO A 1 229 ? 55.411 43.953 -34.604 1.00 46.09 229 PRO A CA 1
ATOM 1824 C C . PRO A 1 229 ? 56.322 43.168 -35.555 1.00 46.09 229 PRO A C 1
ATOM 1826 O O . PRO A 1 229 ? 57.560 43.286 -35.440 1.00 46.09 229 PRO A O 1
#

Secondary structure (DSSP, 8-state):
----PPPPPP-EEE-TTS-EEEPPPHHHHHHHHHHT---S--SS--HHHHHHHHHHHHHHS-HHHHHHHHHHHHHTS--SHHHHHHHHHHHHH--SSSHHHHHHHHH--SHHHHHHHHHHHHHHTT--STTTTTT--HHHHHHHHHHHTT--HHHHHHH---SSS-HHHHHHHH-PPPPTT------SSSSS--PPPPPP----S------PPPPP-------------

Organism: NCBI:txid2932248

pLDDT: mean 74.2, std 23.38, range [25.0, 96.19]